Protein AF-A0A961B393-F1 (afdb_monomer_lite)

Radius of gyration: 37.58 Å; chains: 1; bounding box: 74×45×101 Å

Foldseek 3Di:
DDDDPPPPDLPDDPLVVLLVQLLVVLLVVLVCLLPVLVVCLVVCCVVCVVPVLSVQLSVQQNVVSNVLSVCSNCCCPPPVVCSSVVLVVSLVSLLQSLLSQLLSVLSSDDLPDPVNLVSLLSLLSSLSRLDDLVVLLVSSVSSLCSNNVNNCVSPVVCCPPPSVVVSVVSNVVNSVVSSVNSNVVNVVSVVVSVVVSVVVVVVVVVVVVVVVVLVVLVVVDPPVVSVCVVVPDPDDDDDDPDDDDDDDDDPPVVVVVVPDDPVVNVVVVCVVVVVVVVVCVVVVHDDDDDDD

pLDDT: mean 88.12, std 9.43, range [36.41, 96.75]

Structure (mmCIF, N/CA/C/O backbone):
data_AF-A0A961B393-F1
#
_entry.id   AF-A0A961B393-F1
#
loop_
_atom_site.group_PDB
_atom_site.id
_atom_site.type_symbol
_atom_site.label_atom_id
_atom_site.label_alt_id
_atom_site.label_comp_id
_atom_site.label_asym_id
_atom_site.label_entity_id
_atom_site.label_seq_id
_atom_site.pdbx_PDB_ins_code
_atom_site.Cartn_x
_atom_site.Cartn_y
_atom_site.Cartn_z
_atom_site.occupancy
_atom_site.B_iso_or_equiv
_atom_site.auth_seq_id
_atom_site.auth_comp_id
_atom_site.auth_asym_id
_atom_site.auth_atom_id
_atom_site.pdbx_PDB_model_num
ATOM 1 N N . MET A 1 1 ? -11.007 -2.622 42.999 1.00 36.41 1 MET A N 1
ATOM 2 C CA . MET A 1 1 ? -9.818 -2.576 42.123 1.00 36.41 1 MET A CA 1
ATOM 3 C C . MET A 1 1 ? -10.309 -2.128 40.755 1.00 36.41 1 MET A C 1
ATOM 5 O O . MET A 1 1 ? -10.854 -2.932 40.017 1.00 36.41 1 MET A O 1
ATOM 9 N N . SER A 1 2 ? -10.301 -0.819 40.504 1.00 37.12 2 SER A N 1
ATOM 10 C CA . SER A 1 2 ? -10.808 -0.223 39.265 1.00 37.12 2 SER A CA 1
ATOM 11 C C . SER A 1 2 ? -9.835 -0.546 38.138 1.00 37.12 2 SER A C 1
ATOM 13 O O . SER A 1 2 ? -8.739 0.011 38.103 1.00 37.12 2 SER A O 1
ATOM 15 N N . ALA A 1 3 ? -10.210 -1.478 37.264 1.00 42.69 3 ALA A N 1
ATOM 16 C CA . ALA A 1 3 ? -9.488 -1.705 36.025 1.00 42.69 3 ALA A CA 1
ATOM 17 C C . ALA A 1 3 ? -9.569 -0.413 35.202 1.00 42.69 3 ALA A C 1
ATOM 19 O O . ALA A 1 3 ? -10.647 -0.012 34.764 1.00 42.69 3 ALA A O 1
ATOM 20 N N . GLU A 1 4 ? -8.438 0.279 35.061 1.00 39.72 4 GLU A N 1
ATOM 21 C CA . GLU A 1 4 ? -8.281 1.325 34.055 1.00 39.72 4 GLU A CA 1
ATOM 22 C C . GLU A 1 4 ? -8.727 0.745 32.707 1.00 39.72 4 GLU A C 1
ATOM 24 O O . GLU A 1 4 ? -8.254 -0.336 32.334 1.00 39.72 4 GLU A O 1
ATOM 29 N N . PRO A 1 5 ? -9.639 1.405 31.970 1.00 44.12 5 PRO A N 1
ATOM 30 C CA . PRO A 1 5 ? -10.001 0.937 30.647 1.00 44.12 5 PRO A CA 1
ATOM 31 C C . PRO A 1 5 ? -8.724 0.964 29.816 1.00 44.12 5 PRO A C 1
ATOM 33 O O . PRO A 1 5 ? -8.141 2.027 29.601 1.00 44.12 5 PRO A O 1
ATOM 36 N N . ALA A 1 6 ? -8.267 -0.218 29.398 1.00 51.12 6 ALA A N 1
ATOM 37 C CA . ALA A 1 6 ? -7.112 -0.357 28.534 1.00 51.12 6 ALA A CA 1
ATOM 38 C C . ALA A 1 6 ? -7.287 0.618 27.366 1.00 51.12 6 ALA A C 1
ATOM 40 O O . ALA A 1 6 ? -8.216 0.485 26.564 1.00 51.12 6 ALA A O 1
ATOM 41 N N . VAL A 1 7 ? -6.426 1.635 27.302 1.00 45.94 7 VAL A N 1
ATOM 42 C CA . VAL A 1 7 ? -6.368 2.569 26.181 1.00 45.94 7 VAL A CA 1
ATOM 43 C C . VAL A 1 7 ? -5.860 1.759 24.996 1.00 45.94 7 VAL A C 1
ATOM 45 O O . VAL A 1 7 ? -4.664 1.672 24.733 1.00 45.94 7 VAL A O 1
ATOM 48 N N . VAL A 1 8 ? -6.778 1.066 24.322 1.00 54.09 8 VAL A N 1
ATOM 49 C CA . VAL A 1 8 ? -6.480 0.323 23.103 1.00 54.09 8 VAL A CA 1
ATOM 50 C C . VAL A 1 8 ? -6.215 1.368 22.033 1.00 54.09 8 VAL A C 1
ATOM 52 O O . VAL A 1 8 ? -7.151 1.974 21.492 1.00 54.09 8 VAL A O 1
ATOM 55 N N . ASP A 1 9 ? -4.922 1.579 21.795 1.00 57.28 9 ASP A N 1
ATOM 56 C CA . ASP A 1 9 ? -4.344 2.552 20.879 1.00 57.28 9 ASP A CA 1
ATOM 57 C C . ASP A 1 9 ? -5.187 2.646 19.602 1.00 57.28 9 ASP A C 1
ATOM 59 O O . ASP A 1 9 ? -5.496 1.642 18.942 1.00 57.28 9 ASP A O 1
ATOM 63 N N . ALA A 1 10 ? -5.668 3.852 19.301 1.00 62.12 10 ALA A N 1
ATOM 64 C CA . ALA A 1 10 ? -6.332 4.099 18.036 1.00 62.12 10 ALA A CA 1
ATOM 65 C C . ALA A 1 10 ? -5.255 3.875 16.976 1.00 62.12 10 ALA A C 1
ATOM 67 O O . ALA A 1 10 ? -4.331 4.674 16.876 1.00 62.12 10 ALA A O 1
ATOM 68 N N . GLY A 1 11 ? -5.337 2.745 16.264 1.00 68.69 11 GLY A N 1
ATOM 69 C CA . GLY A 1 11 ? -4.304 2.319 15.322 1.00 68.69 11 GLY A CA 1
ATOM 70 C C . GLY A 1 11 ? -3.829 3.449 14.398 1.00 68.69 11 GLY A C 1
ATOM 71 O O . GLY A 1 11 ? -4.536 4.444 14.214 1.00 68.69 11 GLY A O 1
ATOM 72 N N . PRO A 1 12 ? -2.643 3.300 13.784 1.00 82.25 12 PRO A N 1
ATOM 73 C CA . PRO A 1 12 ? -1.921 4.399 13.151 1.00 82.25 12 PRO A CA 1
ATOM 74 C C . PRO A 1 12 ? -2.802 5.190 12.184 1.00 82.25 12 PRO A C 1
ATOM 76 O O . PRO A 1 12 ? -3.633 4.616 11.475 1.00 82.25 12 PRO A O 1
ATOM 79 N N . SER A 1 13 ? -2.589 6.508 12.125 1.00 90.38 13 SER A N 1
ATOM 80 C CA . SER A 1 13 ? -3.288 7.371 11.171 1.00 90.38 13 SER A CA 1
ATOM 81 C C . SER A 1 13 ? -3.139 6.838 9.744 1.00 90.38 13 SER A C 1
ATOM 83 O O . SER A 1 13 ? -2.139 6.202 9.402 1.00 90.38 13 SER A O 1
ATOM 85 N N . PHE A 1 14 ? -4.114 7.121 8.878 1.00 91.50 14 PHE A N 1
ATOM 86 C CA . PHE A 1 14 ? -4.077 6.636 7.496 1.00 91.50 14 PHE A CA 1
ATOM 87 C C . PHE A 1 14 ? -2.781 7.030 6.763 1.00 91.50 14 PHE A C 1
ATOM 89 O O . PHE A 1 14 ? -2.227 6.225 6.022 1.00 91.50 14 PHE A O 1
ATOM 96 N N . ALA A 1 15 ? -2.259 8.236 7.018 1.00 90.25 15 ALA A N 1
ATOM 97 C CA . ALA A 1 15 ? -0.984 8.684 6.461 1.00 90.25 15 ALA A CA 1
ATOM 98 C C . ALA A 1 15 ? 0.188 7.803 6.933 1.00 90.25 15 ALA A C 1
ATOM 100 O O . ALA A 1 15 ? 0.902 7.249 6.102 1.00 90.25 15 ALA A O 1
ATOM 101 N N . ALA A 1 16 ? 0.315 7.575 8.246 1.00 90.69 16 ALA A N 1
ATOM 102 C CA . ALA A 1 16 ? 1.359 6.715 8.806 1.00 90.69 16 ALA A CA 1
ATOM 103 C C . ALA A 1 16 ? 1.237 5.256 8.326 1.00 90.69 16 ALA A C 1
ATOM 105 O O . ALA A 1 16 ? 2.240 4.574 8.098 1.00 90.69 16 ALA A O 1
ATOM 106 N N . TYR A 1 17 ? 0.006 4.775 8.129 1.00 91.88 17 TYR A N 1
ATOM 107 C CA . TYR A 1 17 ? -0.264 3.461 7.553 1.00 91.88 17 TYR A CA 1
ATOM 108 C C . TYR A 1 17 ? 0.226 3.359 6.097 1.00 91.88 17 TYR A C 1
ATOM 110 O O . TYR A 1 17 ? 0.925 2.401 5.753 1.00 91.88 17 TYR A O 1
ATOM 118 N N . CYS A 1 18 ? -0.069 4.361 5.263 1.00 92.88 18 CYS A N 1
ATOM 119 C CA . CYS A 1 18 ? 0.421 4.445 3.883 1.00 92.88 18 CYS A CA 1
ATOM 120 C C . CYS A 1 18 ? 1.949 4.542 3.807 1.00 92.88 18 CYS A C 1
ATOM 122 O O . CYS A 1 18 ? 2.552 3.860 2.975 1.00 92.88 18 CYS A O 1
ATOM 124 N N . ASP A 1 19 ? 2.578 5.332 4.679 1.00 92.19 19 ASP A N 1
ATOM 125 C CA . ASP A 1 19 ? 4.038 5.467 4.735 1.00 92.19 19 ASP A CA 1
ATOM 126 C C . ASP A 1 19 ? 4.703 4.137 5.109 1.00 92.19 19 ASP A C 1
ATOM 128 O O . ASP A 1 19 ? 5.629 3.678 4.433 1.00 92.19 19 ASP A O 1
ATOM 132 N N . SER A 1 20 ? 4.174 3.454 6.128 1.00 92.12 20 SER A N 1
ATOM 133 C CA . SER A 1 20 ? 4.652 2.134 6.552 1.00 92.12 20 SER A CA 1
ATOM 134 C C . SER A 1 20 ? 4.533 1.080 5.447 1.00 92.12 20 SER A C 1
ATOM 136 O O . SER A 1 20 ? 5.447 0.271 5.257 1.00 92.12 20 SER A O 1
ATOM 138 N N . LEU A 1 21 ? 3.413 1.055 4.720 1.00 92.69 21 LEU A N 1
ATOM 139 C CA . LEU A 1 21 ? 3.220 0.130 3.602 1.00 92.69 21 LEU A CA 1
ATOM 140 C C . LEU A 1 21 ? 4.142 0.462 2.428 1.00 92.69 21 LEU A C 1
ATOM 142 O O . LEU A 1 21 ? 4.807 -0.433 1.913 1.00 92.69 21 LEU A O 1
ATOM 146 N N . THR A 1 22 ? 4.236 1.737 2.048 1.00 93.69 22 THR A N 1
ATOM 147 C CA . THR A 1 22 ? 5.097 2.184 0.943 1.00 93.69 22 THR A CA 1
ATOM 148 C C . THR A 1 22 ? 6.563 1.854 1.225 1.00 93.69 22 THR A C 1
ATOM 150 O O . THR A 1 22 ? 7.241 1.304 0.361 1.00 93.69 22 THR A O 1
ATOM 153 N N . SER A 1 23 ? 7.039 2.103 2.451 1.00 93.81 23 SER A N 1
ATOM 154 C CA . SER A 1 23 ? 8.403 1.750 2.870 1.00 93.81 23 SER A CA 1
ATOM 155 C C . SER A 1 23 ? 8.662 0.241 2.783 1.00 93.81 23 SER A C 1
ATOM 157 O O . SER A 1 23 ? 9.693 -0.182 2.258 1.00 93.81 23 SER A O 1
ATOM 159 N N . ARG A 1 24 ? 7.707 -0.589 3.227 1.00 93.56 24 ARG A N 1
ATOM 160 C CA . ARG A 1 24 ? 7.814 -2.053 3.125 1.00 93.56 24 ARG A CA 1
ATOM 161 C C . ARG A 1 24 ? 7.853 -2.530 1.676 1.00 93.56 24 ARG A C 1
ATOM 163 O O . ARG A 1 24 ? 8.729 -3.319 1.339 1.00 93.56 24 ARG A O 1
ATOM 170 N N . PHE A 1 25 ? 6.960 -2.038 0.817 1.00 93.19 25 PHE A N 1
ATOM 171 C CA . PHE A 1 25 ? 6.968 -2.397 -0.604 1.00 93.19 25 PHE A CA 1
ATOM 172 C C . PHE A 1 25 ? 8.274 -1.995 -1.290 1.00 93.19 25 PHE A C 1
ATOM 174 O O . PHE A 1 25 ? 8.850 -2.804 -2.015 1.00 93.19 25 PHE A O 1
ATOM 181 N N . ALA A 1 26 ? 8.776 -0.788 -1.016 1.00 93.75 26 ALA A N 1
ATOM 182 C CA . ALA A 1 26 ? 10.044 -0.315 -1.558 1.00 93.75 26 ALA A CA 1
ATOM 183 C C . ALA A 1 26 ? 11.223 -1.204 -1.130 1.00 93.75 26 ALA A C 1
ATOM 185 O O . ALA A 1 26 ? 12.039 -1.578 -1.967 1.00 93.75 26 ALA A O 1
ATOM 186 N N . GLN A 1 27 ? 11.288 -1.605 0.145 1.00 93.62 27 GLN A N 1
ATOM 187 C CA . GLN A 1 27 ? 12.330 -2.513 0.637 1.00 93.62 27 GLN A CA 1
ATOM 188 C C . GLN A 1 27 ? 12.226 -3.913 0.024 1.00 93.62 27 GLN A C 1
ATOM 190 O O . GLN A 1 27 ? 13.247 -4.478 -0.352 1.00 93.62 27 GLN A O 1
ATOM 195 N N . VAL A 1 28 ? 11.017 -4.470 -0.106 1.00 94.25 28 VAL A N 1
ATOM 196 C CA . VAL A 1 28 ? 10.809 -5.791 -0.727 1.00 94.25 28 VAL A CA 1
ATOM 197 C C . VAL A 1 28 ? 11.243 -5.777 -2.192 1.00 94.25 28 VAL A C 1
ATOM 199 O O . VAL A 1 28 ? 11.983 -6.662 -2.615 1.00 94.25 28 VAL A O 1
ATOM 202 N N . LEU A 1 29 ? 10.841 -4.756 -2.954 1.00 92.00 29 LEU A N 1
ATOM 203 C CA . LEU A 1 29 ? 11.266 -4.599 -4.346 1.00 92.00 29 LEU A CA 1
ATOM 204 C C . LEU A 1 29 ? 12.779 -4.404 -4.455 1.00 92.00 29 LEU A C 1
ATOM 206 O O . LEU A 1 29 ? 13.416 -5.033 -5.296 1.00 92.00 29 LEU A O 1
ATOM 210 N N . ALA A 1 30 ? 13.368 -3.583 -3.586 1.00 94.44 30 ALA A N 1
ATOM 211 C CA . ALA A 1 30 ? 14.809 -3.376 -3.562 1.00 94.44 30 ALA A CA 1
ATOM 212 C C . ALA A 1 30 ? 15.571 -4.677 -3.267 1.00 94.44 30 ALA A C 1
ATOM 214 O O . ALA A 1 30 ? 16.525 -4.987 -3.975 1.00 94.44 30 ALA A O 1
ATOM 215 N N . TRP A 1 31 ? 15.124 -5.476 -2.292 1.00 95.44 31 TRP A N 1
ATOM 216 C CA . TRP A 1 31 ? 15.697 -6.799 -2.022 1.00 95.44 31 TRP A CA 1
ATOM 217 C C . TRP A 1 31 ? 15.563 -7.740 -3.216 1.00 95.44 31 TRP A C 1
ATOM 219 O O . TRP A 1 31 ? 16.527 -8.423 -3.555 1.00 95.44 31 TRP A O 1
ATOM 229 N N . LEU A 1 32 ? 14.406 -7.741 -3.883 1.00 93.12 32 LEU A N 1
ATOM 230 C CA . LEU A 1 32 ? 14.193 -8.539 -5.086 1.00 93.12 32 LEU A CA 1
ATOM 231 C C . LEU A 1 32 ? 15.213 -8.177 -6.170 1.00 93.12 32 LEU A C 1
ATOM 233 O O . LEU A 1 32 ? 15.866 -9.074 -6.691 1.00 93.12 32 LEU A O 1
ATOM 237 N N . PHE A 1 33 ? 15.434 -6.890 -6.454 1.00 91.62 33 PHE A N 1
ATOM 238 C CA . PHE A 1 33 ? 16.460 -6.472 -7.415 1.00 91.62 33 PHE A CA 1
ATOM 239 C C . PHE A 1 33 ? 17.882 -6.810 -6.952 1.00 91.62 33 PHE A C 1
ATOM 241 O O . PHE A 1 33 ? 18.664 -7.329 -7.746 1.00 91.62 33 PHE A O 1
ATOM 248 N N . VAL A 1 34 ? 18.227 -6.565 -5.686 1.00 96.06 34 VAL A N 1
ATOM 249 C CA . VAL A 1 34 ? 19.579 -6.817 -5.151 1.00 96.06 34 VAL A CA 1
ATOM 250 C C . VAL A 1 34 ? 19.938 -8.304 -5.160 1.00 96.06 34 VAL A C 1
ATOM 252 O O . VAL A 1 34 ? 21.099 -8.633 -5.374 1.00 96.06 34 VAL A O 1
ATOM 255 N N . VAL A 1 35 ? 18.969 -9.201 -4.962 1.00 95.81 35 VAL A N 1
ATOM 256 C CA . VAL A 1 35 ? 19.205 -10.656 -4.925 1.00 95.81 35 VAL A CA 1
ATOM 257 C C . VAL A 1 35 ? 19.063 -11.296 -6.304 1.00 95.81 35 VAL A C 1
ATOM 259 O O . VAL A 1 35 ? 19.912 -12.090 -6.706 1.00 95.81 35 VAL A O 1
ATOM 262 N N . LEU A 1 36 ? 18.007 -10.956 -7.046 1.00 93.69 36 LEU A N 1
ATOM 263 C CA . LEU A 1 36 ? 17.716 -11.588 -8.334 1.00 93.69 36 LEU A CA 1
ATOM 264 C C . LEU A 1 36 ? 18.716 -11.160 -9.414 1.00 93.69 36 LEU A C 1
ATOM 266 O O . LEU A 1 36 ? 19.105 -11.974 -10.248 1.00 93.69 36 LEU A O 1
ATOM 270 N N . THR A 1 37 ? 19.160 -9.899 -9.398 1.00 92.25 37 THR A N 1
ATOM 271 C CA . THR A 1 37 ? 20.033 -9.366 -10.456 1.00 92.25 37 THR A CA 1
ATOM 272 C C . THR A 1 37 ? 21.399 -10.065 -10.503 1.00 92.25 37 THR A C 1
ATOM 274 O O . THR A 1 37 ? 21.784 -10.456 -11.606 1.00 92.25 37 THR A O 1
ATOM 277 N N . PRO A 1 38 ? 22.115 -10.288 -9.378 1.00 93.94 38 PRO A N 1
ATOM 278 C CA . PRO A 1 38 ? 23.346 -11.083 -9.368 1.00 93.94 38 PRO A CA 1
ATOM 279 C C . PRO A 1 38 ? 23.122 -12.562 -9.680 1.00 93.94 38 PRO A C 1
ATOM 281 O O . PRO A 1 38 ? 23.939 -13.163 -10.369 1.00 93.94 38 PRO A O 1
ATOM 284 N N . LEU A 1 39 ? 22.014 -13.144 -9.206 1.00 93.75 39 LEU A N 1
ATOM 285 C CA . LEU A 1 39 ? 21.696 -14.554 -9.444 1.00 93.75 39 LEU A CA 1
ATOM 286 C C . LEU A 1 39 ? 21.535 -14.857 -10.940 1.00 93.75 39 LEU A C 1
ATOM 288 O O . LEU A 1 39 ? 21.964 -15.907 -11.410 1.00 93.75 39 LEU A O 1
ATOM 292 N N . LEU A 1 40 ? 20.934 -13.925 -11.681 1.00 90.81 40 LEU A N 1
ATOM 293 C CA . LEU A 1 40 ? 20.733 -14.039 -13.124 1.00 90.81 40 LEU A CA 1
ATOM 294 C C . LEU A 1 40 ? 21.956 -13.620 -13.951 1.00 90.81 40 LEU A C 1
ATOM 296 O O . LEU A 1 40 ? 21.996 -13.904 -15.141 1.00 90.81 40 LEU A O 1
ATOM 300 N N . TRP A 1 41 ? 22.959 -12.971 -13.362 1.00 93.25 41 TRP A N 1
ATOM 301 C CA . TRP A 1 41 ? 24.094 -12.417 -14.111 1.00 93.25 41 TRP A CA 1
ATOM 302 C C . TRP A 1 41 ? 24.883 -13.466 -14.921 1.00 93.25 41 TRP A C 1
ATOM 304 O O . TRP A 1 41 ? 25.165 -13.215 -16.091 1.00 93.25 41 TRP A O 1
ATOM 314 N N . PRO A 1 42 ? 25.168 -14.682 -14.406 1.00 92.12 42 PRO A N 1
ATOM 315 C CA . PRO A 1 42 ? 25.865 -15.702 -15.195 1.00 92.12 42 PRO A CA 1
ATOM 316 C C . PRO A 1 42 ? 25.095 -16.148 -16.444 1.00 92.12 42 PRO A C 1
ATOM 318 O O . PRO A 1 42 ? 25.697 -16.653 -17.390 1.00 92.12 42 PRO A O 1
ATOM 321 N N . THR A 1 43 ? 23.767 -15.970 -16.460 1.00 92.12 43 THR A N 1
ATOM 322 C CA . THR A 1 43 ? 22.940 -16.353 -17.611 1.00 92.12 43 THR A CA 1
ATOM 323 C C . THR A 1 43 ? 23.146 -15.431 -18.808 1.00 92.12 43 THR A C 1
ATOM 325 O O . THR A 1 43 ? 22.936 -15.877 -19.931 1.00 92.12 43 THR A O 1
ATOM 328 N N . ASP A 1 44 ? 23.635 -14.203 -18.605 1.00 89.62 44 ASP A N 1
ATOM 329 C CA . ASP A 1 44 ? 23.828 -13.236 -19.690 1.00 89.62 44 ASP A CA 1
ATOM 330 C C . ASP A 1 44 ? 24.879 -13.722 -20.689 1.00 89.62 44 ASP A C 1
ATOM 332 O O . ASP A 1 44 ? 24.638 -13.759 -21.893 1.00 89.62 44 ASP A O 1
ATOM 336 N N . ALA A 1 45 ? 26.025 -14.178 -20.175 1.00 87.44 45 ALA A N 1
ATOM 337 C CA . ALA A 1 45 ? 27.105 -14.715 -20.994 1.00 87.44 45 ALA A CA 1
ATOM 338 C C . ALA A 1 45 ? 26.713 -16.025 -21.697 1.00 87.44 45 ALA A C 1
ATOM 340 O O . ALA A 1 45 ? 27.281 -16.351 -22.733 1.00 87.44 45 ALA A O 1
ATOM 341 N N . LEU A 1 46 ? 25.749 -16.774 -21.150 1.00 91.88 46 LEU A N 1
ATOM 342 C CA . LEU A 1 46 ? 25.277 -18.033 -21.728 1.00 91.88 46 LEU A CA 1
ATOM 343 C C . LEU A 1 46 ? 24.212 -17.811 -22.810 1.00 91.88 46 LEU A C 1
ATOM 345 O O . LEU A 1 46 ? 24.237 -18.485 -23.837 1.00 91.88 46 LEU A O 1
ATOM 349 N N . LEU A 1 47 ? 23.286 -16.876 -22.589 1.00 91.06 47 LEU A N 1
ATOM 350 C CA . LEU A 1 47 ? 22.159 -16.607 -23.488 1.00 91.06 47 LEU A CA 1
ATOM 351 C C . LEU A 1 47 ? 22.510 -15.619 -24.606 1.00 91.06 47 LEU A C 1
ATOM 353 O O . LEU A 1 47 ? 21.964 -15.729 -25.701 1.00 91.06 47 LEU A O 1
ATOM 357 N N . PHE A 1 48 ? 23.419 -14.676 -24.347 1.00 89.12 48 PHE A N 1
ATOM 358 C CA . PHE A 1 48 ? 23.728 -13.563 -25.250 1.00 89.12 48 PHE A CA 1
ATOM 359 C C . PHE A 1 48 ? 25.189 -13.548 -25.712 1.00 89.12 48 PHE A C 1
ATOM 361 O O . PHE A 1 48 ? 25.685 -12.513 -26.144 1.00 89.12 48 PHE A O 1
ATOM 368 N N . ALA A 1 49 ? 25.879 -14.695 -25.679 1.00 86.19 49 ALA A N 1
ATOM 369 C CA . ALA A 1 49 ? 27.281 -14.825 -26.100 1.00 86.19 49 ALA A CA 1
ATOM 370 C C . ALA A 1 49 ? 27.573 -14.256 -27.506 1.00 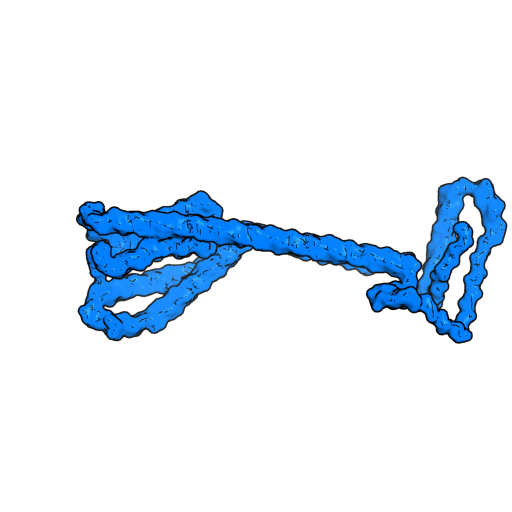86.19 49 ALA A C 1
ATOM 372 O O . ALA A 1 49 ? 28.678 -13.788 -27.764 1.00 86.19 49 ALA A O 1
ATOM 373 N N . GLY A 1 50 ? 26.591 -14.313 -28.415 1.00 88.81 50 GLY A N 1
ATOM 374 C CA . GLY A 1 50 ? 26.696 -13.789 -29.781 1.00 88.81 50 GLY A CA 1
ATOM 375 C C . GLY A 1 50 ? 26.296 -12.319 -29.948 1.00 88.81 50 GLY A C 1
ATOM 376 O O . GLY A 1 50 ? 26.456 -11.786 -31.039 1.00 88.81 50 GLY A O 1
ATOM 377 N N . GLU A 1 51 ? 25.796 -11.666 -28.897 1.00 89.06 51 GLU A N 1
ATOM 378 C CA . GLU A 1 51 ? 25.194 -10.328 -28.949 1.00 89.06 51 GLU A CA 1
ATOM 379 C C . GLU A 1 51 ? 25.917 -9.364 -27.987 1.00 89.06 51 GLU A C 1
ATOM 381 O O . GLU A 1 51 ? 25.429 -9.074 -26.888 1.00 89.06 51 GLU A O 1
ATOM 386 N N . PRO A 1 52 ? 27.096 -8.832 -28.366 1.00 87.75 52 PRO A N 1
ATOM 387 C CA . PRO A 1 52 ? 27.925 -8.020 -27.471 1.00 87.75 52 PRO A CA 1
ATOM 388 C C . PRO A 1 52 ? 27.240 -6.726 -27.001 1.00 87.75 52 PRO A C 1
ATOM 390 O O . PRO A 1 52 ? 27.511 -6.262 -25.896 1.00 87.75 52 PRO A O 1
ATOM 393 N N . ALA A 1 53 ? 26.317 -6.164 -27.790 1.00 86.56 53 ALA A N 1
ATOM 394 C CA . ALA A 1 53 ? 25.534 -4.988 -27.397 1.00 86.56 53 ALA A CA 1
ATOM 395 C C . ALA A 1 53 ? 24.579 -5.279 -26.223 1.00 86.56 53 ALA A C 1
ATOM 397 O O . ALA A 1 53 ? 24.377 -4.433 -25.351 1.00 86.56 53 ALA A O 1
ATOM 398 N N . VAL A 1 54 ? 24.021 -6.494 -26.170 1.00 87.69 54 VAL A N 1
ATOM 399 C CA . VAL A 1 54 ? 23.152 -6.938 -25.070 1.00 87.69 54 VAL A CA 1
ATOM 400 C C . VAL A 1 54 ? 23.970 -7.153 -23.796 1.00 87.69 54 VAL A C 1
ATOM 402 O O . VAL A 1 54 ? 23.522 -6.794 -22.706 1.00 87.69 54 VAL A O 1
ATOM 405 N N . ILE A 1 55 ? 25.190 -7.678 -23.925 1.00 89.31 55 ILE A N 1
ATOM 406 C CA . ILE A 1 55 ? 26.110 -7.831 -22.792 1.00 89.31 55 ILE A CA 1
ATOM 407 C C . ILE A 1 55 ? 26.521 -6.455 -22.236 1.00 89.31 55 ILE A C 1
ATOM 409 O O . ILE A 1 55 ? 26.384 -6.243 -21.031 1.00 89.31 55 ILE A O 1
ATOM 413 N N . ASP A 1 56 ? 26.909 -5.487 -23.082 1.00 89.50 56 ASP A N 1
ATOM 414 C CA . ASP A 1 56 ? 27.253 -4.123 -22.622 1.00 89.50 56 ASP A CA 1
ATOM 415 C C . ASP A 1 56 ? 26.071 -3.430 -21.919 1.00 89.50 56 ASP A C 1
ATOM 417 O O . ASP A 1 56 ? 26.248 -2.720 -20.922 1.00 89.50 56 ASP A O 1
ATOM 421 N N . PHE A 1 57 ? 24.839 -3.683 -22.376 1.00 90.06 57 PHE A N 1
ATOM 422 C CA . PHE A 1 57 ? 23.641 -3.230 -21.673 1.00 90.06 57 PHE A CA 1
ATOM 423 C C . PHE A 1 57 ? 23.561 -3.779 -20.250 1.00 90.06 57 PHE A C 1
ATOM 425 O O . PHE A 1 57 ? 23.355 -3.000 -19.314 1.00 90.06 57 PHE A O 1
ATOM 432 N N . PHE A 1 58 ? 23.714 -5.093 -20.065 1.00 90.94 58 PHE A N 1
ATOM 433 C CA . PHE A 1 58 ? 23.618 -5.706 -18.741 1.00 90.94 58 PHE A CA 1
ATOM 434 C C . PHE A 1 58 ? 24.769 -5.277 -17.829 1.00 90.94 58 PHE A C 1
ATOM 436 O O . PHE A 1 58 ? 24.519 -4.931 -16.670 1.00 90.94 58 PHE A O 1
ATOM 443 N N . ASP A 1 59 ? 25.990 -5.189 -18.354 1.00 90.94 59 ASP A N 1
ATOM 444 C CA . ASP A 1 59 ? 27.161 -4.717 -17.610 1.00 90.94 59 ASP A CA 1
ATOM 445 C C . ASP A 1 59 ? 27.016 -3.252 -17.174 1.00 90.94 59 ASP A C 1
ATOM 447 O O . ASP A 1 59 ? 27.447 -2.864 -16.082 1.00 90.94 59 ASP A O 1
ATOM 451 N N . TYR A 1 60 ? 26.333 -2.424 -17.969 1.00 92.31 60 TYR A N 1
ATOM 452 C CA . TYR A 1 60 ? 25.968 -1.074 -17.557 1.00 92.31 60 TYR A CA 1
ATOM 453 C C . TYR A 1 60 ? 24.817 -1.066 -16.534 1.00 92.31 60 TYR A C 1
ATOM 455 O O . TYR A 1 60 ? 24.875 -0.371 -15.511 1.00 92.31 60 TYR A O 1
ATOM 463 N N . TRP A 1 61 ? 23.745 -1.802 -16.792 1.00 93.31 61 TRP A N 1
ATOM 464 C CA . TRP A 1 61 ? 22.492 -1.689 -16.050 1.00 93.31 61 TRP A CA 1
ATOM 465 C C . TRP A 1 61 ? 22.545 -2.349 -14.664 1.00 93.31 61 TRP A C 1
ATOM 467 O O . TRP A 1 61 ? 22.193 -1.715 -13.661 1.00 93.31 61 TRP A O 1
ATOM 477 N N . ARG A 1 62 ? 23.036 -3.592 -14.574 1.00 93.44 62 ARG A N 1
ATOM 478 C CA . ARG A 1 62 ? 23.002 -4.414 -13.350 1.00 93.44 62 ARG A CA 1
ATOM 479 C C . ARG A 1 62 ? 23.687 -3.773 -12.139 1.00 93.44 62 ARG A C 1
ATOM 481 O O . ARG A 1 62 ? 23.008 -3.617 -11.120 1.00 93.44 62 ARG A O 1
ATOM 488 N N . PRO A 1 63 ? 24.970 -3.354 -12.191 1.00 95.62 63 PRO A N 1
ATOM 489 C CA . PRO A 1 63 ? 25.637 -2.804 -11.009 1.00 95.62 63 PRO A CA 1
ATOM 490 C C . PRO A 1 63 ? 24.955 -1.528 -10.500 1.00 95.62 63 PRO A C 1
ATOM 492 O O . PRO A 1 63 ? 24.889 -1.300 -9.292 1.00 95.62 63 PRO A O 1
ATOM 495 N N . ARG A 1 64 ? 24.389 -0.716 -11.403 1.00 96.00 64 ARG A N 1
ATOM 496 C CA . ARG A 1 64 ? 23.690 0.529 -11.054 1.00 96.00 64 ARG A CA 1
ATOM 497 C C . ARG A 1 64 ? 22.347 0.260 -10.376 1.00 96.00 64 ARG A C 1
ATOM 499 O O . ARG A 1 64 ? 22.050 0.899 -9.368 1.00 96.00 64 ARG A O 1
ATOM 506 N N . ILE A 1 65 ? 21.561 -0.696 -10.875 1.00 94.56 65 ILE A N 1
ATOM 507 C CA . ILE A 1 65 ? 20.292 -1.089 -10.241 1.00 94.56 65 ILE A CA 1
ATOM 508 C C . ILE A 1 65 ? 20.523 -1.781 -8.895 1.00 94.56 65 ILE A C 1
ATOM 510 O O . ILE A 1 65 ? 19.799 -1.496 -7.941 1.00 94.56 65 ILE A O 1
ATOM 514 N N . ILE A 1 66 ? 21.562 -2.613 -8.770 1.00 96.06 66 ILE A N 1
ATOM 515 C CA . ILE A 1 66 ? 21.949 -3.205 -7.480 1.00 96.06 66 ILE A CA 1
ATOM 516 C C . ILE A 1 66 ? 22.329 -2.101 -6.486 1.00 96.06 66 ILE A C 1
ATOM 518 O O . ILE A 1 66 ? 21.804 -2.083 -5.373 1.00 96.06 66 ILE A O 1
ATOM 522 N N . ALA A 1 67 ? 23.178 -1.147 -6.883 1.00 96.75 67 ALA A N 1
ATOM 523 C CA . ALA A 1 67 ? 23.570 -0.030 -6.022 1.00 96.75 67 ALA A CA 1
ATOM 524 C C . ALA A 1 67 ? 22.361 0.808 -5.574 1.00 96.75 67 ALA A C 1
ATOM 526 O O . ALA A 1 67 ? 22.249 1.162 -4.400 1.00 96.75 67 ALA A O 1
ATOM 527 N N . LEU A 1 68 ? 21.422 1.070 -6.486 1.00 96.25 68 LEU A N 1
ATOM 528 C CA . LEU A 1 68 ? 20.180 1.780 -6.194 1.00 96.25 68 LEU A CA 1
ATOM 529 C C . LEU A 1 68 ? 19.278 0.997 -5.219 1.00 96.25 68 LEU A C 1
ATOM 531 O O . LEU A 1 68 ? 18.689 1.583 -4.306 1.00 96.25 68 LEU A O 1
ATOM 535 N N . GLY A 1 69 ? 19.201 -0.328 -5.365 1.00 95.50 69 GLY A N 1
ATOM 536 C CA . GLY A 1 69 ? 18.486 -1.208 -4.441 1.00 95.50 69 GLY A CA 1
ATOM 537 C C . GLY A 1 69 ? 19.110 -1.218 -3.041 1.00 95.50 69 GLY A C 1
ATOM 538 O O . GLY A 1 69 ? 18.404 -1.016 -2.052 1.00 95.50 69 GLY A O 1
ATOM 539 N N . VAL A 1 70 ? 20.436 -1.349 -2.943 1.00 96.62 70 VAL A N 1
ATOM 540 C CA . VAL A 1 70 ? 21.164 -1.270 -1.663 1.00 96.62 70 VAL A CA 1
ATOM 541 C C . VAL A 1 70 ? 20.954 0.093 -1.001 1.00 96.62 70 VAL A C 1
ATOM 543 O O . VAL A 1 70 ? 20.619 0.147 0.184 1.00 96.62 70 VAL A O 1
ATOM 546 N N . LEU A 1 71 ? 21.066 1.186 -1.766 1.00 95.69 71 LEU A N 1
ATOM 547 C CA . LEU A 1 71 ? 20.786 2.539 -1.283 1.00 95.69 71 LEU A CA 1
ATOM 548 C C . LEU A 1 71 ? 19.368 2.631 -0.712 1.00 95.69 71 LEU A C 1
ATOM 550 O O . LEU A 1 71 ? 19.184 3.129 0.393 1.00 95.69 71 LEU A O 1
ATOM 554 N N . THR A 1 72 ? 18.376 2.092 -1.421 1.00 95.31 72 THR A N 1
ATOM 555 C CA . THR A 1 72 ? 16.974 2.108 -0.983 1.00 95.31 72 THR A CA 1
ATOM 556 C C . THR A 1 72 ? 16.783 1.386 0.349 1.00 95.31 72 THR A C 1
ATOM 558 O O . THR A 1 72 ? 16.128 1.920 1.247 1.00 95.31 72 THR A O 1
ATOM 561 N N . ILE A 1 73 ? 17.383 0.201 0.503 1.00 95.69 73 ILE A N 1
ATOM 562 C CA . ILE A 1 73 ? 17.308 -0.596 1.735 1.00 95.69 73 ILE A CA 1
ATOM 563 C C . ILE A 1 73 ? 17.947 0.167 2.898 1.00 95.69 73 ILE A C 1
ATOM 565 O O . ILE A 1 73 ? 17.308 0.349 3.935 1.00 95.69 73 ILE A O 1
ATOM 569 N N . VAL A 1 74 ? 19.181 0.649 2.726 1.00 95.12 74 VAL A N 1
ATOM 570 C CA . VAL A 1 74 ? 19.918 1.363 3.780 1.00 95.12 74 VAL A CA 1
ATOM 571 C C . VAL A 1 74 ? 19.201 2.657 4.163 1.00 95.12 74 VAL A C 1
ATOM 573 O O . VAL A 1 74 ? 18.989 2.920 5.349 1.00 95.12 74 VAL A O 1
ATOM 576 N N . SER A 1 75 ? 18.762 3.444 3.179 1.00 93.62 75 SER A N 1
ATOM 577 C CA . SER A 1 75 ? 18.073 4.711 3.414 1.00 93.62 75 SER A CA 1
ATOM 578 C C . SER A 1 75 ? 16.754 4.532 4.157 1.00 93.62 75 SER A C 1
ATOM 580 O O . SER A 1 75 ? 16.524 5.214 5.154 1.00 93.62 75 SER A O 1
ATOM 582 N N . LEU A 1 76 ? 15.899 3.599 3.731 1.00 92.88 76 LEU A N 1
ATOM 583 C CA . LEU A 1 76 ? 14.602 3.391 4.383 1.00 92.88 76 LEU A CA 1
ATOM 584 C C . LEU A 1 76 ? 14.712 2.693 5.742 1.00 92.88 76 LEU A C 1
ATOM 586 O O . LEU A 1 76 ? 13.809 2.834 6.567 1.00 92.88 76 LEU A O 1
ATOM 590 N N . ARG A 1 77 ? 15.799 1.952 5.992 1.00 93.12 77 ARG A N 1
ATOM 591 C CA . ARG A 1 77 ? 16.021 1.261 7.266 1.00 93.12 77 ARG A CA 1
ATOM 592 C C . ARG A 1 77 ? 16.672 2.162 8.313 1.00 93.12 77 ARG A C 1
ATOM 594 O O . ARG A 1 77 ? 16.263 2.092 9.470 1.00 93.12 77 ARG A O 1
ATOM 601 N N . TRP A 1 78 ? 17.683 2.952 7.939 1.00 92.19 78 TRP A N 1
ATOM 602 C CA . TRP A 1 78 ? 18.575 3.634 8.894 1.00 92.19 78 TRP A CA 1
ATOM 603 C C . TRP A 1 78 ? 18.582 5.165 8.788 1.00 92.19 78 TRP A C 1
ATOM 605 O O . TRP A 1 78 ? 19.048 5.825 9.715 1.00 92.19 78 TRP A O 1
ATOM 615 N N . ILE A 1 79 ? 18.040 5.765 7.722 1.00 92.56 79 ILE A N 1
ATOM 616 C CA . ILE A 1 79 ? 18.027 7.228 7.554 1.00 92.56 79 ILE A CA 1
ATOM 617 C C . ILE A 1 79 ? 16.645 7.778 7.923 1.00 92.56 79 ILE A C 1
ATOM 619 O O . ILE A 1 79 ? 15.729 7.844 7.101 1.00 92.56 79 ILE A O 1
ATOM 623 N N . ALA A 1 80 ? 16.502 8.213 9.179 1.00 87.56 80 ALA A N 1
ATOM 624 C CA . ALA A 1 80 ? 15.222 8.649 9.746 1.00 87.56 80 ALA A CA 1
ATOM 625 C C . ALA A 1 80 ? 14.474 9.728 8.926 1.00 87.56 80 ALA A C 1
ATOM 627 O O . ALA A 1 80 ? 13.261 9.589 8.772 1.00 87.56 80 ALA A O 1
ATOM 628 N N . PRO A 1 81 ? 15.124 10.770 8.358 1.00 90.75 81 PRO A N 1
ATOM 629 C CA . PRO A 1 81 ? 14.428 11.747 7.519 1.00 90.75 81 PRO A CA 1
ATOM 630 C C . PRO A 1 81 ? 13.764 11.122 6.288 1.00 90.75 81 PRO A C 1
ATOM 632 O O . PRO A 1 81 ? 12.622 11.448 5.982 1.00 90.75 81 PRO A O 1
ATOM 635 N N . LEU A 1 82 ? 14.446 10.192 5.615 1.00 87.62 82 LEU A N 1
ATOM 636 C CA . LEU A 1 82 ? 13.941 9.535 4.406 1.00 87.62 82 LEU A CA 1
ATOM 637 C C . LEU A 1 82 ? 12.838 8.528 4.738 1.00 87.62 82 LEU A C 1
ATOM 639 O O . LEU A 1 82 ? 11.848 8.433 4.015 1.00 87.62 82 LEU A O 1
ATOM 643 N N . ALA A 1 83 ? 12.959 7.846 5.879 1.00 86.19 83 ALA A N 1
ATOM 644 C CA . ALA A 1 83 ? 11.931 6.943 6.385 1.00 86.19 83 ALA A CA 1
ATOM 645 C C . ALA A 1 83 ? 10.617 7.658 6.769 1.00 86.19 83 ALA A C 1
ATOM 647 O O . ALA A 1 83 ? 9.573 7.009 6.803 1.00 86.19 83 ALA A O 1
ATOM 648 N N . ARG A 1 84 ? 10.640 8.978 7.026 1.00 89.00 84 ARG A N 1
ATOM 649 C CA . ARG A 1 84 ? 9.433 9.798 7.276 1.00 89.00 84 ARG A CA 1
ATOM 650 C C . ARG A 1 84 ? 8.705 10.233 6.005 1.00 89.00 84 ARG A C 1
ATOM 652 O O . ARG A 1 84 ? 7.555 10.640 6.087 1.00 89.00 84 ARG A O 1
ATOM 659 N N . VAL A 1 85 ? 9.362 10.179 4.847 1.00 91.69 85 VAL A N 1
ATOM 660 C CA . VAL A 1 85 ? 8.780 10.542 3.543 1.00 91.69 85 VAL A CA 1
ATOM 661 C C . VAL A 1 85 ? 9.044 9.449 2.497 1.00 91.69 85 VAL A C 1
ATOM 663 O O . VAL A 1 85 ? 9.555 9.730 1.406 1.00 91.69 85 VAL A O 1
ATOM 666 N N . PRO A 1 86 ? 8.689 8.183 2.793 1.00 92.56 86 PRO A N 1
ATOM 667 C CA . PRO A 1 86 ? 9.113 7.036 1.994 1.00 92.56 86 PRO A CA 1
ATOM 668 C C . PRO A 1 86 ? 8.585 7.102 0.561 1.00 92.56 86 PRO A C 1
ATOM 670 O O . PRO A 1 86 ? 9.255 6.637 -0.357 1.00 92.56 86 PRO A O 1
ATOM 673 N N . ALA A 1 87 ? 7.422 7.721 0.343 1.00 92.19 87 ALA A N 1
ATOM 674 C CA . ALA A 1 87 ? 6.854 7.872 -0.988 1.00 92.19 87 ALA A CA 1
ATOM 675 C C . ALA A 1 87 ? 7.682 8.792 -1.902 1.00 92.19 87 ALA A C 1
ATOM 677 O O . ALA A 1 87 ? 7.954 8.440 -3.047 1.00 92.19 87 ALA A O 1
ATOM 678 N N . TYR A 1 88 ? 8.126 9.949 -1.407 1.00 92.31 88 TYR A N 1
ATOM 679 C CA . TYR A 1 88 ? 8.947 10.871 -2.200 1.00 92.31 88 TYR A CA 1
ATOM 680 C C . TYR A 1 88 ? 10.324 10.277 -2.487 1.00 92.31 88 TYR A C 1
ATOM 682 O O . TYR A 1 88 ? 10.786 10.318 -3.626 1.00 92.31 88 TYR A O 1
ATOM 690 N N . PHE A 1 89 ? 10.944 9.667 -1.473 1.00 94.12 89 PHE A N 1
ATOM 691 C CA . PHE A 1 89 ? 12.230 8.995 -1.628 1.00 94.12 89 PHE A CA 1
ATOM 692 C C . PHE A 1 89 ? 12.151 7.850 -2.645 1.00 94.12 89 PHE A C 1
ATOM 694 O O . PHE A 1 89 ? 12.930 7.816 -3.594 1.00 94.12 89 PHE A O 1
ATOM 701 N N . THR A 1 90 ? 11.168 6.957 -2.504 1.00 93.56 90 THR A N 1
ATOM 702 C CA . THR A 1 90 ? 10.981 5.830 -3.433 1.00 93.56 90 THR A CA 1
ATOM 703 C C . THR A 1 90 ? 10.672 6.328 -4.844 1.00 93.56 90 THR A C 1
ATOM 705 O O . THR A 1 90 ? 11.227 5.812 -5.807 1.00 93.56 90 THR A O 1
ATOM 708 N N . GLY A 1 91 ? 9.842 7.366 -4.988 1.00 93.25 91 GLY A N 1
ATOM 709 C CA . GLY A 1 91 ? 9.569 7.986 -6.285 1.00 93.25 91 GLY A CA 1
ATOM 710 C C . GLY A 1 91 ? 10.834 8.528 -6.961 1.00 93.25 91 GLY A C 1
ATOM 711 O O . GLY A 1 91 ? 11.036 8.292 -8.151 1.00 93.25 91 GLY A O 1
ATOM 712 N N . ALA A 1 92 ? 11.714 9.191 -6.204 1.00 94.12 92 ALA A N 1
ATOM 713 C CA . ALA A 1 92 ? 12.992 9.689 -6.711 1.00 94.12 92 ALA A CA 1
ATOM 714 C C . ALA A 1 92 ? 13.941 8.549 -7.115 1.00 94.12 92 ALA A C 1
ATOM 716 O O . ALA A 1 92 ? 14.531 8.596 -8.192 1.00 94.12 92 ALA A O 1
ATOM 717 N N . VAL A 1 93 ? 14.039 7.499 -6.294 1.00 94.88 93 VAL A N 1
ATOM 718 C CA . VAL A 1 93 ? 14.802 6.281 -6.609 1.00 94.88 93 VAL A CA 1
ATOM 719 C C . VAL A 1 93 ? 14.312 5.662 -7.919 1.00 94.88 93 VAL A C 1
ATOM 721 O O . VAL A 1 93 ? 15.117 5.404 -8.808 1.00 94.88 93 VAL A O 1
ATOM 724 N N . VAL A 1 94 ? 13.000 5.472 -8.083 1.00 94.50 94 VAL A N 1
ATOM 725 C CA . VAL A 1 94 ? 12.429 4.894 -9.311 1.00 94.50 94 VAL A CA 1
ATOM 726 C C . VAL A 1 94 ? 12.696 5.789 -10.524 1.00 94.50 94 VAL A C 1
ATOM 728 O O . VAL A 1 94 ? 13.016 5.267 -11.588 1.00 94.50 94 VAL A O 1
ATOM 731 N N . ALA A 1 95 ? 12.638 7.116 -10.382 1.00 95.12 95 ALA A N 1
ATOM 732 C CA . ALA A 1 95 ? 12.993 8.040 -11.462 1.00 95.12 95 ALA A CA 1
ATOM 733 C C . ALA A 1 95 ? 14.472 7.918 -11.873 1.00 95.12 95 ALA A C 1
ATOM 735 O O . ALA A 1 95 ? 14.776 7.867 -13.063 1.00 95.12 95 ALA A O 1
ATOM 736 N N . VAL A 1 96 ? 15.391 7.798 -10.908 1.00 96.19 96 VAL A N 1
ATOM 737 C CA . VAL A 1 96 ? 16.817 7.552 -11.187 1.00 96.19 96 VAL A CA 1
ATOM 738 C C . VAL A 1 96 ? 17.015 6.196 -11.869 1.00 96.19 96 VAL A C 1
ATOM 740 O O . VAL A 1 96 ? 17.729 6.111 -12.868 1.00 96.19 96 VAL A O 1
ATOM 743 N N . GLY A 1 97 ? 16.343 5.148 -11.388 1.00 94.56 97 GLY A N 1
ATOM 744 C CA . GLY A 1 97 ? 16.343 3.829 -12.023 1.00 94.56 97 GLY A CA 1
ATOM 745 C C . GLY A 1 97 ? 15.832 3.877 -13.463 1.00 94.56 97 GLY A C 1
ATOM 746 O O . GLY A 1 97 ? 16.451 3.302 -14.353 1.00 94.56 97 GLY A O 1
ATOM 747 N N . ALA A 1 98 ? 14.762 4.631 -13.718 1.00 94.69 98 ALA A N 1
ATOM 748 C CA . ALA A 1 98 ? 14.214 4.824 -15.055 1.00 94.69 98 ALA A CA 1
ATOM 749 C C . ALA A 1 98 ? 15.201 5.533 -15.994 1.00 94.69 98 ALA A C 1
ATOM 751 O O . ALA A 1 98 ? 15.352 5.107 -17.139 1.00 94.69 98 ALA A O 1
ATOM 752 N N . ALA A 1 99 ? 15.930 6.539 -15.504 1.00 95.38 99 ALA A N 1
ATOM 753 C CA . ALA A 1 99 ? 16.988 7.196 -16.271 1.00 95.38 99 ALA A CA 1
ATOM 754 C C . ALA A 1 99 ? 18.162 6.263 -16.590 1.00 95.38 99 ALA A C 1
ATOM 756 O O . ALA A 1 99 ? 18.665 6.272 -17.715 1.00 95.38 99 ALA A O 1
ATOM 757 N N . ILE A 1 100 ? 18.561 5.413 -15.639 1.00 94.69 100 ILE A N 1
ATOM 758 C CA . ILE A 1 100 ? 19.567 4.368 -15.872 1.00 94.69 100 ILE A CA 1
ATOM 759 C C . ILE A 1 100 ? 19.080 3.396 -16.951 1.00 94.69 100 ILE A C 1
ATOM 761 O O . ILE A 1 100 ? 19.842 3.089 -17.863 1.00 94.69 100 ILE A O 1
ATOM 765 N N . CYS A 1 101 ? 17.821 2.948 -16.891 1.00 92.19 101 CYS A N 1
ATOM 766 C CA . CYS A 1 101 ? 17.230 2.086 -17.918 1.00 92.19 101 CYS A CA 1
ATOM 767 C C . CYS A 1 101 ? 17.216 2.759 -19.299 1.00 92.19 101 CYS A C 1
ATOM 769 O O . CYS A 1 101 ? 17.595 2.126 -20.279 1.00 92.19 101 CYS A O 1
ATOM 771 N N . GLY A 1 102 ? 16.822 4.034 -19.381 1.00 91.75 102 GLY A N 1
ATOM 772 C CA . GLY A 1 102 ? 16.813 4.791 -20.636 1.00 91.75 102 GLY A CA 1
ATOM 773 C C . GLY A 1 102 ? 18.209 4.935 -21.249 1.00 91.75 102 GLY A C 1
ATOM 774 O O . GLY A 1 102 ? 18.396 4.684 -22.438 1.00 91.75 102 GLY A O 1
ATOM 775 N N . ALA A 1 103 ? 19.210 5.264 -20.427 1.00 92.00 103 ALA A N 1
ATOM 776 C CA . ALA A 1 103 ? 20.605 5.352 -20.860 1.00 92.00 103 ALA A CA 1
ATOM 777 C C . ALA A 1 103 ? 21.179 3.985 -21.266 1.00 92.00 103 ALA A C 1
ATOM 779 O O . ALA A 1 103 ? 21.947 3.905 -22.221 1.00 92.00 103 ALA A O 1
ATOM 780 N N . ALA A 1 104 ? 20.798 2.916 -20.560 1.00 91.25 104 ALA A N 1
ATOM 781 C CA . ALA A 1 104 ? 21.201 1.555 -20.886 1.00 91.25 104 ALA A CA 1
ATOM 782 C C . ALA A 1 104 ? 20.618 1.127 -22.240 1.00 91.25 104 ALA A C 1
ATOM 784 O O . ALA A 1 104 ? 21.363 0.687 -23.109 1.00 91.25 104 ALA A O 1
ATOM 785 N N . LEU A 1 105 ? 19.313 1.316 -22.466 1.00 88.38 105 LEU A N 1
ATOM 786 C CA . LEU A 1 105 ? 18.677 0.996 -23.751 1.00 88.38 105 LEU A CA 1
ATOM 787 C C . LEU A 1 105 ? 19.238 1.833 -24.908 1.00 88.38 105 LEU A C 1
ATOM 789 O O . LEU A 1 105 ? 19.336 1.339 -26.025 1.00 88.38 105 LEU A O 1
ATOM 793 N N . GLY A 1 106 ? 19.674 3.067 -24.641 1.00 85.50 106 GLY A N 1
ATOM 794 C CA . GLY A 1 106 ? 20.408 3.884 -25.611 1.00 85.50 106 GLY A CA 1
ATOM 795 C C . GLY A 1 106 ? 21.748 3.281 -26.049 1.00 85.50 106 GLY A C 1
ATOM 796 O O . GLY A 1 106 ? 22.299 3.705 -27.052 1.00 85.50 106 GLY A O 1
ATOM 797 N N . ARG A 1 107 ? 22.285 2.285 -25.341 1.00 84.50 107 ARG A N 1
ATOM 798 C CA . ARG A 1 107 ? 23.477 1.537 -25.778 1.00 84.50 107 ARG A CA 1
ATOM 799 C C . ARG A 1 107 ? 23.142 0.306 -26.618 1.00 84.50 107 ARG A C 1
ATOM 801 O O . ARG A 1 107 ? 23.986 -0.143 -27.380 1.00 84.50 107 ARG A O 1
ATOM 808 N N . LEU A 1 108 ? 21.923 -0.223 -26.482 1.00 83.75 108 LEU A N 1
ATOM 809 C CA . LEU A 1 108 ? 21.448 -1.406 -27.208 1.00 83.75 108 LEU A CA 1
ATOM 810 C C . LEU A 1 108 ? 21.156 -1.114 -28.680 1.00 83.75 108 LEU A C 1
ATOM 812 O O . LEU A 1 108 ? 21.368 -1.985 -29.517 1.00 83.75 108 LEU A O 1
ATOM 816 N N . GLY A 1 109 ? 20.685 0.098 -28.994 1.00 80.75 109 GLY A N 1
ATOM 817 C CA . GLY A 1 109 ? 20.518 0.555 -30.372 1.00 80.75 109 GLY A CA 1
ATOM 818 C C . GLY A 1 109 ? 19.190 1.275 -30.661 1.00 80.75 109 GLY A C 1
ATOM 819 O O . GLY A 1 109 ? 18.670 2.007 -29.808 1.00 80.75 109 GLY A O 1
ATOM 820 N N . PRO A 1 110 ? 18.663 1.151 -31.894 1.00 79.88 110 PRO A N 1
ATOM 821 C CA . PRO A 1 110 ? 17.555 1.966 -32.384 1.00 79.88 110 PRO A CA 1
ATOM 822 C C . PRO A 1 110 ? 16.205 1.624 -31.742 1.00 79.88 110 PRO A C 1
ATOM 824 O O . PRO A 1 110 ? 15.942 0.502 -31.324 1.00 79.88 110 PRO A O 1
ATOM 827 N N . LEU A 1 111 ? 15.290 2.596 -31.773 1.00 76.81 111 LEU A N 1
ATOM 828 C CA . LEU A 1 111 ? 13.915 2.504 -31.252 1.00 76.81 111 LEU A CA 1
ATOM 829 C C . LEU A 1 111 ? 13.060 1.379 -31.861 1.00 76.81 111 LEU A C 1
ATOM 831 O O . LEU A 1 111 ? 12.028 1.032 -31.294 1.00 76.81 111 LEU A O 1
ATOM 835 N N . GLY A 1 112 ? 13.448 0.862 -33.031 1.00 71.25 112 GLY A N 1
ATOM 836 C CA . GLY A 1 112 ? 12.738 -0.211 -33.732 1.00 71.25 112 GLY A CA 1
ATOM 837 C C . GLY A 1 112 ? 13.000 -1.611 -33.170 1.00 71.25 112 GLY A C 1
ATOM 838 O O . GLY A 1 112 ? 12.316 -2.551 -33.569 1.00 71.25 112 GLY A O 1
ATOM 839 N N . GLU A 1 113 ? 13.961 -1.760 -32.256 1.00 77.69 113 GLU A N 1
ATOM 840 C CA . GLU A 1 113 ? 14.291 -3.050 -31.652 1.00 77.69 113 GLU A CA 1
ATOM 841 C C . GLU A 1 113 ? 13.247 -3.496 -30.620 1.00 77.69 113 GLU A C 1
ATOM 843 O O . GLU A 1 113 ? 12.741 -2.709 -29.813 1.00 77.69 113 GLU A O 1
ATOM 848 N N . SER A 1 114 ? 12.969 -4.802 -30.589 1.00 70.19 114 SER A N 1
ATOM 849 C CA . SER A 1 114 ? 11.930 -5.393 -29.723 1.00 70.19 114 SER A CA 1
ATOM 850 C C . SER A 1 114 ? 12.183 -5.154 -28.227 1.00 70.19 114 SER A C 1
ATOM 852 O O . SER A 1 114 ? 11.246 -5.093 -27.428 1.00 70.19 114 SER A O 1
ATOM 854 N N . PHE A 1 115 ? 13.446 -4.969 -27.837 1.00 70.62 115 PHE A N 1
ATOM 855 C CA . PHE A 1 115 ? 13.858 -4.747 -26.451 1.00 70.62 115 PHE A CA 1
ATOM 856 C C . PHE A 1 115 ? 13.437 -3.381 -25.897 1.00 70.62 115 PHE A C 1
ATOM 858 O O . PHE A 1 115 ? 13.389 -3.209 -24.683 1.00 70.62 115 PHE A O 1
ATOM 865 N N . PHE A 1 116 ? 13.074 -2.417 -26.746 1.00 75.75 116 PHE A N 1
ATOM 866 C CA . PHE A 1 116 ? 12.687 -1.082 -26.289 1.00 75.75 116 PHE A CA 1
ATOM 867 C C . PHE A 1 116 ? 11.290 -1.052 -25.641 1.00 75.75 116 PHE A C 1
ATOM 869 O O . PHE A 1 116 ? 11.000 -0.212 -24.785 1.00 75.75 116 PHE A O 1
ATOM 876 N N . ALA A 1 117 ? 10.429 -2.011 -25.998 1.00 76.12 117 ALA A N 1
ATOM 877 C CA . ALA A 1 117 ? 9.052 -2.078 -25.518 1.00 76.12 117 ALA A CA 1
ATOM 878 C C . ALA A 1 117 ? 8.947 -2.280 -23.995 1.00 76.12 117 ALA A C 1
ATOM 880 O O . ALA A 1 117 ? 8.009 -1.783 -23.368 1.00 76.12 117 ALA A O 1
ATOM 881 N N . CYS A 1 118 ? 9.910 -2.975 -23.378 1.00 75.88 118 CYS A N 1
ATOM 882 C CA . CYS A 1 118 ? 9.872 -3.265 -21.944 1.00 75.88 118 CYS A CA 1
ATOM 883 C C . CYS A 1 118 ? 10.094 -2.010 -21.082 1.00 75.88 118 CYS A C 1
ATOM 885 O O . CYS A 1 118 ? 9.507 -1.894 -20.004 1.00 75.88 118 CYS A O 1
ATOM 887 N N . GLY A 1 119 ? 10.864 -1.033 -21.573 1.00 82.12 119 GLY A N 1
ATOM 888 C CA . GLY A 1 119 ? 11.110 0.222 -20.864 1.00 82.12 119 GLY A CA 1
ATOM 889 C C . GLY A 1 119 ? 9.863 1.104 -20.745 1.00 82.12 119 GLY A C 1
ATOM 890 O O . GLY A 1 119 ? 9.713 1.827 -19.759 1.00 82.12 119 GLY A O 1
ATOM 891 N N . PHE A 1 120 ? 8.892 0.970 -21.656 1.00 83.88 120 PHE A N 1
ATOM 892 C CA . PHE A 1 120 ? 7.616 1.690 -21.558 1.00 83.88 120 PHE A CA 1
ATOM 893 C C . PHE A 1 120 ? 6.776 1.285 -20.347 1.00 83.88 120 PHE A C 1
ATOM 895 O O . PHE A 1 120 ? 5.899 2.043 -19.948 1.00 83.88 120 PHE A O 1
ATOM 902 N N . LEU A 1 121 ? 7.049 0.133 -19.729 1.00 86.56 121 LEU A N 1
ATOM 903 C CA . LEU A 1 121 ? 6.336 -0.328 -18.537 1.00 86.56 121 LEU A CA 1
ATOM 904 C C . LEU A 1 121 ? 6.859 0.309 -17.238 1.00 86.56 121 LEU A C 1
ATOM 906 O O . LEU A 1 121 ? 6.227 0.156 -16.194 1.00 86.56 121 LEU A O 1
ATOM 910 N N . LEU A 1 122 ? 7.967 1.060 -17.271 1.00 88.19 122 LEU A N 1
ATOM 911 C CA . LEU A 1 122 ? 8.572 1.674 -16.079 1.00 88.19 122 LEU A CA 1
ATOM 912 C C . LEU A 1 122 ? 7.636 2.584 -15.264 1.00 88.19 122 LEU A C 1
ATOM 914 O O . LEU A 1 122 ? 7.718 2.530 -14.036 1.00 88.19 122 LEU A O 1
ATOM 918 N N . PRO A 1 123 ? 6.705 3.367 -15.850 1.00 90.06 123 PRO A N 1
ATOM 919 C CA . PRO A 1 123 ? 5.732 4.119 -15.061 1.00 90.06 123 PRO A CA 1
ATOM 920 C C . PRO A 1 123 ? 4.886 3.241 -14.123 1.00 90.06 123 PRO A C 1
ATOM 922 O O . PRO A 1 123 ? 4.508 3.710 -13.047 1.00 90.06 123 PRO A O 1
ATOM 925 N N . LEU A 1 124 ? 4.652 1.961 -14.458 1.00 89.50 124 LEU A N 1
ATOM 926 C CA . LEU A 1 124 ? 3.935 1.002 -13.601 1.00 89.50 124 LEU A CA 1
ATOM 927 C C . LEU A 1 124 ? 4.702 0.660 -12.312 1.00 89.50 124 LEU A C 1
ATOM 929 O O . LEU A 1 124 ? 4.102 0.197 -11.344 1.00 89.50 124 LEU A O 1
ATOM 933 N N . MET A 1 125 ? 6.002 0.961 -12.230 1.00 87.56 125 MET A N 1
ATOM 934 C CA . MET A 1 125 ? 6.773 0.824 -10.986 1.00 87.56 125 MET A CA 1
ATOM 935 C C . MET A 1 125 ? 6.283 1.776 -9.884 1.00 87.56 125 MET A C 1
ATOM 937 O O . MET A 1 125 ? 6.640 1.609 -8.720 1.00 87.56 125 MET A O 1
ATOM 941 N N . THR A 1 126 ? 5.426 2.752 -10.217 1.00 89.50 126 THR A N 1
ATOM 942 C CA . THR A 1 126 ? 4.786 3.629 -9.226 1.00 89.50 126 THR A CA 1
ATOM 943 C C . THR A 1 126 ? 3.534 3.049 -8.571 1.00 89.50 126 THR A C 1
ATOM 945 O O . THR A 1 126 ? 3.032 3.633 -7.609 1.00 89.50 126 THR A O 1
ATOM 948 N N . LEU A 1 127 ? 3.022 1.904 -9.036 1.00 90.94 127 LEU A N 1
ATOM 949 C CA . LEU A 1 127 ? 1.814 1.283 -8.478 1.00 90.94 127 LEU A CA 1
ATOM 950 C C . LEU A 1 127 ? 1.872 1.068 -6.952 1.00 90.94 127 LEU A C 1
ATOM 952 O O . LEU A 1 127 ? 0.895 1.427 -6.288 1.00 90.94 127 LEU A O 1
ATOM 956 N N . PRO A 1 128 ? 2.987 0.584 -6.364 1.00 89.06 128 PRO A N 1
ATOM 957 C CA . PRO A 1 128 ? 3.075 0.340 -4.922 1.00 89.06 128 PRO A CA 1
ATOM 958 C C . PRO A 1 128 ? 3.140 1.615 -4.070 1.00 89.06 128 PRO A C 1
ATOM 960 O O . PRO A 1 128 ? 2.986 1.541 -2.851 1.00 89.06 128 PRO A O 1
ATOM 963 N N . LEU A 1 129 ? 3.375 2.789 -4.673 1.00 92.00 129 LEU A N 1
ATOM 964 C CA . LEU A 1 129 ? 3.383 4.056 -3.945 1.00 92.00 129 LEU A CA 1
ATOM 965 C C . LEU A 1 129 ? 1.955 4.445 -3.568 1.00 92.00 129 LEU A C 1
ATOM 967 O O . LEU A 1 129 ? 1.142 4.756 -4.437 1.00 92.00 129 LEU A O 1
ATOM 971 N N . LEU A 1 130 ? 1.641 4.489 -2.274 1.00 92.62 130 LEU A N 1
ATOM 972 C CA . LEU A 1 130 ? 0.314 4.865 -1.775 1.00 92.62 130 LEU A CA 1
ATOM 973 C C . LEU A 1 130 ? 0.188 6.382 -1.615 1.00 92.62 130 LEU A C 1
ATOM 975 O O . LEU A 1 130 ? 0.107 6.917 -0.512 1.00 92.62 130 LEU A O 1
ATOM 979 N N . VAL A 1 131 ? 0.164 7.078 -2.750 1.00 92.94 131 VAL A N 1
ATOM 980 C CA . VAL A 1 131 ? 0.081 8.542 -2.816 1.00 92.94 131 VAL A CA 1
ATOM 981 C C . VAL A 1 131 ? -1.243 9.033 -3.395 1.00 92.94 131 VAL A C 1
ATOM 983 O O . VAL A 1 131 ? -1.913 8.336 -4.166 1.00 92.94 131 VAL A O 1
ATOM 986 N N . GLY A 1 132 ? -1.590 10.276 -3.048 1.00 89.94 132 GLY A N 1
ATOM 987 C CA . GLY A 1 132 ? -2.743 10.983 -3.602 1.00 89.94 132 GLY A CA 1
ATOM 988 C C . GLY A 1 132 ? -2.632 11.241 -5.115 1.00 89.94 132 GLY A C 1
ATOM 989 O O . GLY A 1 132 ? -1.543 11.163 -5.689 1.00 89.94 132 GLY A O 1
ATOM 990 N N . PRO A 1 133 ? -3.750 11.592 -5.779 1.00 90.69 133 PRO A N 1
ATOM 991 C CA . PRO A 1 133 ? -3.840 11.623 -7.241 1.00 90.69 133 PRO A CA 1
ATOM 992 C C . PRO A 1 133 ? -2.888 12.634 -7.893 1.00 90.69 133 PRO A C 1
ATOM 994 O O . PRO A 1 133 ? -2.226 12.302 -8.870 1.00 90.69 133 PRO A O 1
ATOM 997 N N . ARG A 1 134 ? -2.749 13.841 -7.323 1.00 92.31 134 ARG A N 1
ATOM 998 C CA . ARG A 1 134 ? -1.864 14.889 -7.868 1.00 92.31 134 ARG A CA 1
ATOM 999 C C . ARG A 1 134 ? -0.399 14.445 -7.897 1.00 92.31 134 ARG A C 1
ATOM 1001 O O . ARG A 1 134 ? 0.257 14.554 -8.926 1.00 92.31 134 ARG A O 1
ATOM 1008 N N . LEU A 1 135 ? 0.088 13.898 -6.781 1.00 91.75 135 LEU A N 1
ATOM 1009 C CA . LEU A 1 135 ? 1.462 13.406 -6.678 1.00 91.75 135 LEU A CA 1
ATOM 1010 C C . LEU A 1 135 ? 1.684 12.172 -7.561 1.00 91.75 135 LEU A C 1
ATOM 1012 O O . LEU A 1 135 ? 2.741 12.043 -8.166 1.00 91.75 135 LEU A O 1
ATOM 1016 N N . ARG A 1 136 ? 0.681 11.294 -7.694 1.00 93.62 136 ARG A N 1
ATOM 1017 C CA . ARG A 1 136 ? 0.761 10.125 -8.583 1.00 93.62 136 ARG A CA 1
ATOM 1018 C C . ARG A 1 136 ? 0.955 10.522 -10.042 1.00 93.62 136 ARG A C 1
ATOM 1020 O O . ARG A 1 136 ? 1.819 9.955 -10.707 1.00 93.62 136 ARG A O 1
ATOM 1027 N N . VAL A 1 137 ? 0.177 11.493 -10.523 1.00 94.50 137 VAL A N 1
ATOM 1028 C CA . VAL A 1 137 ? 0.319 12.028 -11.886 1.00 94.50 137 VAL A CA 1
ATOM 1029 C C . VAL A 1 137 ? 1.719 12.608 -12.073 1.00 94.50 137 VAL A C 1
ATOM 1031 O O . VAL A 1 137 ? 2.407 12.234 -13.019 1.00 94.50 137 VAL A O 1
ATOM 1034 N N . ALA A 1 138 ? 2.176 13.443 -11.134 1.00 93.94 138 ALA A N 1
ATOM 1035 C CA . ALA A 1 138 ? 3.504 14.047 -11.197 1.00 93.94 138 ALA A CA 1
ATOM 1036 C C . ALA A 1 138 ? 4.631 12.999 -11.236 1.00 93.94 138 ALA A C 1
ATOM 1038 O O . ALA A 1 138 ? 5.502 13.085 -12.094 1.00 93.94 138 ALA A O 1
ATOM 1039 N N . LEU A 1 139 ? 4.596 11.984 -10.364 1.00 93.44 139 LEU A N 1
ATOM 1040 C CA . LEU A 1 139 ? 5.607 10.920 -10.336 1.00 93.44 139 LEU A CA 1
ATOM 1041 C C . LEU A 1 139 ? 5.576 10.057 -11.603 1.00 93.44 139 LEU A C 1
ATOM 1043 O O . LEU A 1 139 ? 6.632 9.745 -12.146 1.00 93.44 139 LEU A O 1
ATOM 1047 N N . SER A 1 140 ? 4.388 9.702 -12.099 1.00 93.50 140 SER A N 1
ATOM 1048 C CA . SER A 1 140 ? 4.252 8.875 -13.309 1.00 93.50 140 SER A CA 1
ATOM 1049 C C . SER A 1 140 ? 4.813 9.591 -14.539 1.00 93.50 140 SER A C 1
ATOM 1051 O O . SER A 1 140 ? 5.535 8.984 -15.328 1.00 93.50 140 SER A O 1
ATOM 1053 N N . LEU A 1 141 ? 4.540 10.895 -14.670 1.00 93.38 141 LEU A N 1
ATOM 1054 C CA . LEU A 1 141 ? 5.112 11.730 -15.728 1.00 93.38 141 LEU A CA 1
ATOM 1055 C C . LEU A 1 141 ? 6.619 11.930 -15.542 1.00 93.38 141 LEU A C 1
ATOM 1057 O O . LEU A 1 141 ? 7.367 11.806 -16.506 1.00 93.38 141 LEU A O 1
ATOM 1061 N N . ALA A 1 142 ? 7.080 12.188 -14.316 1.00 94.00 142 ALA A N 1
ATOM 1062 C CA . ALA A 1 142 ? 8.502 12.356 -14.029 1.00 94.00 142 ALA A CA 1
ATOM 1063 C C . ALA A 1 142 ? 9.309 11.100 -14.384 1.00 94.00 142 ALA A C 1
ATOM 1065 O O . ALA A 1 142 ? 10.384 11.219 -14.958 1.00 94.00 142 ALA A O 1
ATOM 1066 N N . ILE A 1 143 ? 8.784 9.905 -14.104 1.00 93.62 143 ILE A N 1
ATOM 1067 C CA . ILE A 1 143 ? 9.431 8.630 -14.447 1.00 93.62 143 ILE A CA 1
ATOM 1068 C C . ILE A 1 143 ? 9.417 8.377 -15.952 1.00 93.62 143 ILE A C 1
ATOM 1070 O O . ILE A 1 143 ? 10.429 7.948 -16.501 1.00 93.62 143 ILE A O 1
ATOM 1074 N N . ALA A 1 144 ? 8.310 8.687 -16.631 1.00 93.31 144 ALA A N 1
ATOM 1075 C CA . ALA A 1 144 ? 8.244 8.621 -18.086 1.00 93.31 144 ALA A CA 1
ATOM 1076 C C . ALA A 1 144 ? 9.297 9.536 -18.741 1.00 93.31 144 ALA A C 1
ATOM 1078 O O . ALA A 1 144 ? 10.047 9.099 -19.613 1.00 93.31 144 ALA A O 1
ATOM 1079 N N . VAL A 1 145 ? 9.409 10.783 -18.276 1.00 94.25 145 VAL A N 1
ATOM 1080 C CA . VAL A 1 145 ? 10.424 11.733 -18.754 1.00 94.25 145 VAL A CA 1
ATOM 1081 C C . VAL A 1 145 ? 11.832 11.262 -18.397 1.00 94.25 145 VAL A C 1
ATOM 1083 O O . VAL A 1 145 ? 12.708 11.293 -19.255 1.00 94.25 145 VAL A O 1
ATOM 1086 N N . ALA A 1 146 ? 12.053 10.789 -17.168 1.00 94.75 146 ALA A N 1
ATOM 1087 C CA . ALA A 1 146 ? 13.351 10.289 -16.727 1.00 94.75 146 ALA A CA 1
ATOM 1088 C C . ALA A 1 146 ? 13.820 9.101 -17.572 1.00 94.75 146 ALA A C 1
ATOM 1090 O O . ALA A 1 146 ? 15.002 9.016 -17.871 1.00 94.75 146 ALA A O 1
ATOM 1091 N N . TYR A 1 147 ? 12.904 8.232 -18.005 1.00 92.38 147 TYR A N 1
ATOM 1092 C CA . TYR A 1 147 ? 13.193 7.158 -18.950 1.00 92.38 147 TYR A CA 1
ATOM 1093 C C . TYR A 1 147 ? 13.533 7.675 -20.356 1.00 92.38 147 TYR A C 1
ATOM 1095 O O . TYR A 1 147 ? 14.557 7.304 -20.926 1.00 92.38 147 TYR A O 1
ATOM 1103 N N . ALA A 1 148 ? 12.684 8.536 -20.921 1.00 91.31 148 ALA A N 1
ATOM 1104 C CA . ALA A 1 148 ? 12.814 8.971 -22.309 1.00 91.31 148 ALA A CA 1
ATOM 1105 C C . ALA A 1 148 ? 14.014 9.906 -22.537 1.00 91.31 148 ALA A C 1
ATOM 1107 O O . ALA A 1 148 ? 14.668 9.838 -23.577 1.00 91.31 148 ALA A O 1
ATOM 1108 N N . LEU A 1 149 ? 14.311 10.786 -21.576 1.00 93.19 149 LEU A N 1
ATOM 1109 C CA . LEU A 1 149 ? 15.275 11.871 -21.753 1.00 93.19 149 LEU A CA 1
ATOM 1110 C C . LEU A 1 149 ? 16.703 11.372 -22.053 1.00 93.19 149 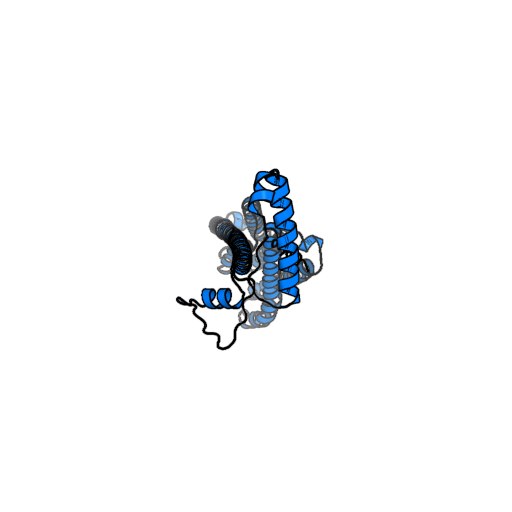LEU A C 1
ATOM 1112 O O . LEU A 1 149 ? 17.243 11.788 -23.076 1.00 93.19 149 LEU A O 1
ATOM 1116 N N . PRO A 1 150 ? 17.327 10.477 -21.259 1.00 92.56 150 PRO A N 1
ATOM 1117 C CA . PRO A 1 150 ? 18.677 9.996 -21.551 1.00 92.56 150 PRO A CA 1
ATOM 1118 C C . PRO A 1 150 ? 18.771 9.281 -22.898 1.00 92.56 150 PRO A C 1
ATOM 1120 O O . PRO A 1 150 ? 19.769 9.428 -23.593 1.00 92.56 150 PRO A O 1
ATOM 1123 N N . TYR A 1 151 ? 17.722 8.555 -23.288 1.00 89.31 151 TYR A N 1
ATOM 1124 C CA . TYR A 1 151 ? 17.681 7.858 -24.567 1.00 89.31 151 TYR A CA 1
ATOM 1125 C C . TYR A 1 151 ? 17.710 8.836 -25.752 1.00 89.31 151 TYR A C 1
ATOM 1127 O O . TYR A 1 151 ? 18.566 8.731 -26.629 1.00 89.31 151 TYR A O 1
ATOM 1135 N N . PHE A 1 152 ? 16.823 9.836 -25.760 1.00 90.31 152 PHE A N 1
ATOM 1136 C CA . PHE A 1 152 ? 16.766 10.819 -26.848 1.00 90.31 152 PHE A CA 1
ATOM 1137 C C . PHE A 1 152 ? 17.947 11.797 -26.855 1.00 90.31 152 PHE A C 1
ATOM 1139 O O . PHE A 1 152 ? 18.218 12.404 -27.887 1.00 90.31 152 PHE A O 1
ATOM 1146 N N . LEU A 1 153 ? 18.667 11.948 -25.739 1.00 91.44 153 LEU A N 1
ATOM 1147 C CA . LEU A 1 153 ? 19.937 12.677 -25.720 1.00 91.44 153 LEU A CA 1
ATOM 1148 C C . LEU A 1 153 ? 21.063 11.906 -26.421 1.00 91.44 153 LEU A C 1
ATOM 1150 O O . LEU A 1 153 ? 21.938 12.536 -27.006 1.00 91.44 153 LEU A O 1
ATOM 1154 N N . ILE A 1 154 ? 21.042 10.569 -26.366 1.00 89.31 154 ILE A N 1
ATOM 1155 C CA . ILE A 1 154 ? 22.008 9.716 -27.075 1.00 89.31 154 ILE A CA 1
ATOM 1156 C C . ILE A 1 154 ? 21.678 9.671 -28.572 1.00 89.31 154 ILE A C 1
ATOM 1158 O O . ILE A 1 154 ? 22.588 9.762 -29.391 1.00 89.31 154 ILE A O 1
ATOM 1162 N N . TYR A 1 155 ? 20.390 9.594 -28.921 1.00 87.50 155 TYR A N 1
ATOM 1163 C CA . TYR A 1 155 ? 19.929 9.507 -30.308 1.00 87.50 155 TYR A CA 1
ATOM 1164 C C . TYR A 1 155 ? 18.840 10.542 -30.651 1.00 87.50 155 TYR A C 1
ATOM 1166 O O . TYR A 1 155 ? 17.652 10.204 -30.777 1.00 87.50 155 TYR A O 1
ATOM 1174 N N . PRO A 1 156 ? 19.209 11.823 -30.810 1.00 89.75 156 PRO A N 1
ATOM 1175 C CA . PRO A 1 156 ? 18.254 12.890 -31.109 1.00 89.75 156 PRO A CA 1
ATOM 1176 C C . PRO A 1 156 ? 17.551 12.709 -32.461 1.00 89.75 156 PRO A C 1
ATOM 1178 O O . PRO A 1 156 ? 16.410 13.145 -32.632 1.00 89.75 156 PRO A O 1
ATOM 1181 N N . GLU A 1 157 ? 18.187 12.041 -33.423 1.00 88.12 157 GLU A N 1
ATOM 1182 C CA . GLU A 1 157 ? 17.630 11.750 -34.744 1.00 88.12 157 GLU A CA 1
ATOM 1183 C C . GLU A 1 157 ? 16.353 10.907 -34.676 1.00 88.12 157 GLU A C 1
ATOM 1185 O O . GLU A 1 157 ? 15.438 11.111 -35.485 1.00 88.12 157 GLU A O 1
ATOM 1190 N N . TYR A 1 158 ? 16.218 10.029 -33.675 1.00 86.56 158 TYR A N 1
ATOM 1191 C CA . TYR A 1 158 ? 15.022 9.205 -33.563 1.00 86.56 158 TYR A CA 1
ATOM 1192 C C . TYR A 1 158 ? 13.793 9.971 -33.089 1.00 86.56 158 TYR A C 1
ATOM 1194 O O . TYR A 1 158 ? 12.698 9.442 -33.257 1.00 86.56 158 TYR A O 1
ATOM 1202 N N . LEU A 1 159 ? 13.908 11.216 -32.608 1.00 86.50 159 LEU A N 1
ATOM 1203 C CA . LEU A 1 159 ? 12.736 12.070 -32.356 1.00 86.50 159 LEU A CA 1
ATOM 1204 C C . LEU A 1 159 ? 11.884 12.277 -33.618 1.00 86.50 159 LEU A C 1
ATOM 1206 O O . LEU A 1 159 ? 10.689 12.542 -33.517 1.00 86.50 159 LEU A O 1
ATOM 1210 N N . ARG A 1 160 ? 12.490 12.150 -34.807 1.00 87.69 160 ARG A N 1
ATOM 1211 C CA . ARG A 1 160 ? 11.813 12.279 -36.109 1.00 87.69 160 ARG A CA 1
ATOM 1212 C C . ARG A 1 160 ? 11.420 10.935 -36.722 1.00 87.69 160 ARG A C 1
ATOM 1214 O O . ARG A 1 160 ? 10.875 10.906 -37.822 1.00 87.69 160 ARG A O 1
ATOM 1221 N N . SER A 1 161 ? 11.716 9.827 -36.045 1.00 87.38 161 SER A N 1
ATOM 1222 C CA . SER A 1 161 ? 11.376 8.494 -36.535 1.00 87.38 161 SER A CA 1
ATOM 1223 C C . SER A 1 161 ? 9.877 8.221 -36.408 1.00 87.38 161 SER A C 1
ATOM 1225 O O . SER A 1 161 ? 9.213 8.712 -35.496 1.00 87.38 161 SER A O 1
ATOM 1227 N N . VAL A 1 162 ? 9.348 7.366 -37.286 1.00 85.50 162 VAL A N 1
ATOM 1228 C CA . VAL A 1 162 ? 7.954 6.891 -37.206 1.00 85.50 162 VAL A CA 1
ATOM 1229 C C . VAL A 1 162 ? 7.686 6.189 -35.864 1.00 85.50 162 VAL A C 1
ATOM 1231 O O . VAL A 1 162 ? 6.593 6.293 -35.310 1.00 85.50 162 VAL A O 1
ATOM 1234 N N . PHE A 1 163 ? 8.710 5.547 -35.292 1.00 86.44 163 PHE A N 1
ATOM 1235 C CA . PHE A 1 163 ? 8.627 4.842 -34.014 1.00 86.44 163 PHE A CA 1
ATOM 1236 C C . PHE A 1 163 ? 8.551 5.769 -32.788 1.00 86.44 163 PHE A C 1
ATOM 1238 O O . PHE A 1 163 ? 8.082 5.341 -31.731 1.00 86.44 163 PHE A O 1
ATOM 1245 N N . ALA A 1 164 ? 8.948 7.043 -32.904 1.00 86.62 164 ALA A N 1
ATOM 1246 C CA . ALA A 1 164 ? 8.876 8.003 -31.798 1.00 86.62 164 ALA A CA 1
ATOM 1247 C C . ALA A 1 164 ? 7.437 8.241 -31.333 1.00 86.62 164 ALA A C 1
ATOM 1249 O O . ALA A 1 164 ? 7.165 8.286 -30.132 1.00 86.62 164 ALA A O 1
ATOM 1250 N N . ALA A 1 165 ? 6.506 8.344 -32.285 1.00 87.62 165 ALA A N 1
ATOM 1251 C CA . ALA A 1 165 ? 5.091 8.523 -31.987 1.00 87.62 165 ALA A CA 1
ATOM 1252 C C . ALA A 1 165 ? 4.527 7.304 -31.245 1.00 87.62 165 ALA A C 1
ATOM 1254 O O . ALA A 1 165 ? 3.873 7.467 -30.216 1.00 87.62 165 ALA A O 1
ATOM 1255 N N . SER A 1 166 ? 4.836 6.084 -31.700 1.00 87.69 166 SER A N 1
ATOM 1256 C CA . SER A 1 166 ? 4.421 4.867 -30.992 1.00 87.69 166 SER A CA 1
ATOM 1257 C C . SER A 1 166 ? 5.034 4.777 -29.596 1.00 87.69 166 SER A C 1
ATOM 1259 O O . SER A 1 166 ? 4.321 4.470 -28.644 1.00 87.69 166 SER A O 1
ATOM 1261 N N . ALA A 1 167 ? 6.319 5.108 -29.443 1.00 87.50 167 ALA A N 1
ATOM 1262 C CA . ALA A 1 167 ? 6.998 5.105 -28.152 1.00 87.50 167 ALA A CA 1
ATOM 1263 C C . ALA A 1 167 ? 6.343 6.073 -27.158 1.00 87.50 167 ALA A C 1
ATOM 1265 O O . ALA A 1 167 ? 6.078 5.709 -26.012 1.00 87.50 167 ALA A O 1
ATOM 1266 N N . LEU A 1 168 ? 6.013 7.284 -27.617 1.00 89.56 168 LEU A N 1
ATOM 1267 C CA . LEU A 1 168 ? 5.290 8.267 -26.819 1.00 89.56 168 LEU A CA 1
ATOM 1268 C C . LEU A 1 168 ? 3.902 7.751 -26.420 1.00 89.56 168 LEU A C 1
ATOM 1270 O O . LEU A 1 168 ? 3.529 7.861 -25.254 1.00 89.56 168 LEU A O 1
ATOM 1274 N N . VAL A 1 169 ? 3.151 7.159 -27.354 1.00 91.19 169 VAL A N 1
ATOM 1275 C CA . VAL A 1 169 ? 1.818 6.602 -27.074 1.00 91.19 169 VAL A CA 1
ATOM 1276 C C . VAL A 1 169 ? 1.890 5.491 -26.026 1.00 91.19 169 VAL A C 1
ATOM 1278 O O . VAL A 1 169 ? 1.126 5.535 -25.063 1.00 91.19 169 VAL A O 1
ATOM 1281 N N . PHE A 1 170 ? 2.818 4.536 -26.148 1.00 91.06 170 PHE A N 1
ATOM 1282 C CA . PHE A 1 170 ? 2.977 3.462 -25.159 1.00 91.06 170 PHE A CA 1
ATOM 1283 C C . PHE A 1 170 ? 3.393 3.990 -23.787 1.00 91.06 170 PHE A C 1
ATOM 1285 O O . PHE A 1 170 ? 2.848 3.557 -22.771 1.00 91.06 170 PHE A O 1
ATOM 1292 N N . LEU A 1 171 ? 4.310 4.956 -23.746 1.00 90.94 171 LEU A N 1
ATOM 1293 C CA . LEU A 1 171 ? 4.770 5.555 -22.499 1.00 90.94 171 LEU A CA 1
ATOM 1294 C C . LEU A 1 171 ? 3.651 6.339 -21.792 1.00 90.94 171 LEU A C 1
ATOM 1296 O O . LEU A 1 171 ? 3.470 6.205 -20.579 1.00 90.94 171 LEU A O 1
ATOM 1300 N N . LEU A 1 172 ? 2.864 7.116 -22.544 1.00 93.12 172 LEU A N 1
ATOM 1301 C CA . LEU A 1 172 ? 1.695 7.826 -22.020 1.00 93.12 172 LEU A CA 1
ATOM 1302 C C . LEU A 1 172 ? 0.599 6.858 -21.577 1.00 93.12 172 LEU A C 1
ATOM 1304 O O . LEU A 1 172 ? -0.004 7.068 -20.526 1.00 93.12 172 LEU A O 1
ATOM 1308 N N . PHE A 1 173 ? 0.368 5.784 -22.335 1.00 93.94 173 PHE A N 1
ATOM 1309 C CA . PHE A 1 173 ? -0.578 4.738 -21.964 1.00 93.94 173 PHE A CA 1
ATOM 1310 C C . PHE A 1 173 ? -0.172 4.066 -20.649 1.00 93.94 173 PHE A C 1
ATOM 1312 O O . PHE A 1 173 ? -0.993 3.964 -19.740 1.00 93.94 173 PHE A O 1
ATOM 1319 N N . ALA A 1 174 ? 1.096 3.678 -20.495 1.00 93.06 174 ALA A N 1
ATOM 1320 C CA . ALA A 1 174 ? 1.601 3.084 -19.259 1.00 93.06 174 ALA A CA 1
ATOM 1321 C C . ALA A 1 174 ? 1.542 4.059 -18.072 1.00 93.06 174 ALA A C 1
ATOM 1323 O O . ALA A 1 174 ? 1.176 3.661 -16.963 1.00 93.06 174 ALA A O 1
ATOM 1324 N N . ALA A 1 175 ? 1.844 5.343 -18.287 1.00 93.69 175 ALA A N 1
ATOM 1325 C CA . ALA A 1 175 ? 1.698 6.372 -17.259 1.00 93.69 175 ALA A CA 1
ATOM 1326 C C . ALA A 1 175 ? 0.227 6.562 -16.849 1.00 93.69 175 ALA A C 1
ATOM 1328 O O . ALA A 1 175 ? -0.075 6.597 -15.656 1.00 93.69 175 ALA A O 1
ATOM 1329 N N . ALA A 1 176 ? -0.697 6.618 -17.812 1.00 95.12 176 ALA A N 1
ATOM 1330 C CA . ALA A 1 176 ? -2.131 6.710 -17.550 1.00 95.12 176 ALA A CA 1
ATOM 1331 C C . ALA A 1 176 ? -2.651 5.466 -16.811 1.00 95.12 176 ALA A C 1
ATOM 1333 O O . ALA A 1 176 ? -3.361 5.597 -15.813 1.00 95.12 176 ALA A O 1
ATOM 1334 N N . ALA A 1 177 ? -2.240 4.269 -17.238 1.00 94.56 177 ALA A N 1
ATOM 1335 C CA . ALA A 1 177 ? -2.566 3.015 -16.570 1.00 94.56 177 ALA A CA 1
ATOM 1336 C C . ALA A 1 177 ? -2.051 3.005 -15.124 1.00 94.56 177 ALA A C 1
ATOM 1338 O O . ALA A 1 177 ? -2.809 2.677 -14.211 1.00 94.56 177 ALA A O 1
ATOM 1339 N N . SER A 1 178 ? -0.810 3.449 -14.889 1.00 93.69 178 SER A N 1
ATOM 1340 C CA . SER A 1 178 ? -0.266 3.566 -13.533 1.00 93.69 178 SER A CA 1
ATOM 1341 C C . SER A 1 178 ? -1.062 4.540 -12.660 1.00 93.69 178 SER A C 1
ATOM 1343 O O . SER A 1 178 ? -1.340 4.262 -11.489 1.00 93.69 178 SER A O 1
ATOM 1345 N N . VAL A 1 179 ? -1.484 5.676 -13.225 1.00 95.50 179 VAL A N 1
ATOM 1346 C CA . VAL A 1 179 ? -2.313 6.657 -12.515 1.00 95.50 179 VAL A CA 1
ATOM 1347 C C . VAL A 1 179 ? -3.662 6.054 -12.132 1.00 95.50 179 VAL A C 1
ATOM 1349 O O . VAL A 1 179 ? -4.046 6.151 -10.966 1.00 95.50 179 VAL A O 1
ATOM 1352 N N . VAL A 1 180 ? -4.360 5.412 -13.073 1.00 95.94 180 VAL A N 1
ATOM 1353 C CA . VAL A 1 180 ? -5.695 4.836 -12.847 1.00 95.94 180 VAL A CA 1
ATOM 1354 C C . VAL A 1 180 ? -5.630 3.673 -11.860 1.00 95.94 180 VAL A C 1
ATOM 1356 O O . VAL A 1 180 ? -6.271 3.723 -10.808 1.00 95.94 180 VAL A O 1
ATOM 1359 N N . VAL A 1 181 ? -4.823 2.652 -12.160 1.00 96.19 181 VAL A N 1
ATOM 1360 C CA . VAL A 1 181 ? -4.701 1.445 -11.326 1.00 96.19 181 VAL A CA 1
ATOM 1361 C C . VAL A 1 181 ? -4.151 1.811 -9.954 1.00 96.19 181 VAL A C 1
ATOM 1363 O O . VAL A 1 181 ? -4.675 1.393 -8.924 1.00 96.19 181 VAL A O 1
ATOM 1366 N N . GLY A 1 182 ? -3.135 2.663 -9.920 1.00 94.38 182 GLY A N 1
ATOM 1367 C CA . GLY A 1 182 ? -2.548 3.132 -8.684 1.00 94.38 182 GLY A CA 1
ATOM 1368 C C . GLY A 1 182 ? -3.514 3.943 -7.815 1.00 94.38 182 GLY A C 1
ATOM 1369 O O . GLY A 1 182 ? -3.538 3.782 -6.594 1.00 94.38 182 GLY A O 1
ATOM 1370 N N . HIS A 1 183 ? -4.334 4.810 -8.416 1.00 93.94 183 HIS A N 1
ATOM 1371 C CA . HIS A 1 183 ? -5.351 5.549 -7.669 1.00 93.94 183 HIS A CA 1
ATOM 1372 C C . HIS A 1 183 ? -6.453 4.624 -7.141 1.00 93.94 183 HIS A C 1
ATOM 1374 O O . HIS A 1 183 ? -6.877 4.793 -5.996 1.00 93.94 183 HIS A O 1
ATOM 1380 N N . ALA A 1 184 ? -6.857 3.618 -7.922 1.00 95.25 184 ALA A N 1
ATOM 1381 C CA . ALA A 1 184 ? -7.785 2.587 -7.470 1.00 95.25 184 ALA A CA 1
ATOM 1382 C C . ALA A 1 184 ? -7.219 1.813 -6.267 1.00 95.25 184 ALA A C 1
ATOM 1384 O O . ALA A 1 184 ? -7.906 1.679 -5.257 1.00 95.25 184 ALA A O 1
ATOM 1385 N N . LEU A 1 185 ? -5.944 1.402 -6.310 1.00 95.00 185 LEU A N 1
ATOM 1386 C CA . LEU A 1 185 ? -5.263 0.774 -5.169 1.00 95.00 185 LEU A CA 1
ATOM 1387 C C . LEU A 1 185 ? -5.256 1.686 -3.935 1.00 95.00 185 LEU A C 1
ATOM 1389 O O . LEU A 1 185 ? -5.576 1.239 -2.836 1.00 95.00 185 LEU A O 1
ATOM 1393 N N . PHE A 1 186 ? -4.953 2.975 -4.103 1.00 94.81 186 PHE A N 1
ATOM 1394 C CA . PHE A 1 186 ? -4.993 3.938 -3.000 1.00 94.81 186 PHE A CA 1
ATOM 1395 C C . PHE A 1 186 ? -6.401 4.081 -2.397 1.00 94.81 186 PHE A C 1
ATOM 1397 O O . PHE A 1 186 ? -6.542 4.133 -1.173 1.00 94.81 186 PHE A O 1
ATOM 1404 N N . ALA A 1 187 ? -7.444 4.118 -3.233 1.00 93.62 187 ALA A N 1
ATOM 1405 C CA . ALA A 1 187 ? -8.832 4.169 -2.781 1.00 93.62 187 ALA A CA 1
ATOM 1406 C C . ALA A 1 187 ? -9.231 2.892 -2.022 1.00 93.62 187 ALA A C 1
ATOM 1408 O O . ALA A 1 187 ? -9.759 2.992 -0.916 1.00 93.62 187 ALA A O 1
ATOM 1409 N N . LEU A 1 188 ? -8.885 1.714 -2.550 1.00 94.94 188 LEU A N 1
ATOM 1410 C CA . LEU A 1 188 ? -9.144 0.422 -1.907 1.00 94.94 188 LEU A CA 1
ATOM 1411 C C . LEU A 1 188 ? -8.458 0.311 -0.542 1.00 94.94 188 LEU A C 1
ATOM 1413 O O . LEU A 1 188 ? -9.081 -0.100 0.436 1.00 94.94 188 LEU A O 1
ATOM 1417 N N . VAL A 1 189 ? -7.189 0.716 -0.446 1.00 94.06 189 VAL A N 1
ATOM 1418 C CA . VAL A 1 189 ? -6.448 0.709 0.825 1.00 94.06 189 VAL A CA 1
ATOM 1419 C C . VAL A 1 189 ? -7.075 1.679 1.830 1.00 94.06 189 VAL A C 1
ATOM 1421 O O . VAL A 1 189 ? -7.180 1.358 3.017 1.00 94.06 189 VAL A O 1
ATOM 1424 N N . ARG A 1 190 ? -7.547 2.843 1.371 1.00 93.94 190 ARG A N 1
ATOM 1425 C CA . ARG A 1 190 ? -8.265 3.809 2.213 1.00 93.94 190 ARG A CA 1
ATOM 1426 C C . ARG A 1 190 ? -9.577 3.247 2.745 1.00 93.94 190 ARG A C 1
ATOM 1428 O O . ARG A 1 190 ? -9.862 3.404 3.933 1.00 93.94 190 ARG A O 1
ATOM 1435 N N . ASP A 1 191 ? -10.357 2.595 1.895 1.00 94.06 191 ASP A N 1
ATOM 1436 C CA . ASP A 1 191 ? -11.647 2.036 2.290 1.00 94.06 191 ASP A CA 1
ATOM 1437 C C . ASP A 1 191 ? -11.460 0.832 3.220 1.00 94.06 191 ASP A C 1
ATOM 1439 O O . ASP A 1 191 ? -12.129 0.752 4.251 1.00 94.06 191 ASP A O 1
ATOM 1443 N N . ASN A 1 192 ? -10.459 -0.020 2.966 1.00 93.56 192 ASN A N 1
ATOM 1444 C CA . ASN A 1 192 ? -10.092 -1.105 3.877 1.00 93.56 192 ASN A CA 1
ATOM 1445 C C . ASN A 1 192 ? -9.664 -0.579 5.257 1.00 93.56 192 ASN A C 1
ATOM 1447 O O . ASN A 1 192 ? -10.086 -1.109 6.285 1.00 93.56 192 ASN A O 1
ATOM 1451 N N . HIS A 1 193 ? -8.866 0.493 5.301 1.00 92.19 193 HIS A N 1
ATOM 1452 C CA . HIS A 1 193 ? -8.455 1.119 6.557 1.00 92.19 193 HIS A CA 1
ATOM 1453 C C . HIS A 1 193 ? -9.659 1.657 7.349 1.00 92.19 193 HIS A C 1
ATOM 1455 O O . HIS A 1 193 ? -9.762 1.420 8.554 1.00 92.19 193 HIS A O 1
ATOM 1461 N N . ARG A 1 194 ? -10.610 2.315 6.672 1.00 92.31 194 ARG A N 1
ATOM 1462 C CA . ARG A 1 194 ? -11.855 2.804 7.290 1.00 92.31 194 ARG A CA 1
ATOM 1463 C C . ARG A 1 194 ? -12.722 1.668 7.821 1.00 92.31 194 ARG A C 1
ATOM 1465 O O . ARG A 1 194 ? -13.203 1.758 8.946 1.00 92.31 194 ARG A O 1
ATOM 1472 N N . GLN A 1 195 ? -12.885 0.594 7.049 1.00 93.50 195 GLN A N 1
ATOM 1473 C CA . GLN A 1 195 ? -13.638 -0.589 7.474 1.00 93.50 195 GLN A CA 1
ATOM 1474 C C . GLN A 1 195 ? -13.022 -1.227 8.720 1.00 93.50 195 GLN A C 1
ATOM 1476 O O . GLN A 1 195 ? -13.737 -1.506 9.678 1.00 93.50 195 GLN A O 1
ATOM 1481 N N . ARG A 1 196 ? -11.692 -1.386 8.761 1.00 91.38 196 ARG A N 1
ATOM 1482 C CA . ARG A 1 196 ? -10.990 -1.903 9.948 1.00 91.38 196 ARG A CA 1
ATOM 1483 C C . ARG A 1 196 ? -11.236 -1.038 11.180 1.00 91.38 196 ARG A C 1
ATOM 1485 O O . ARG A 1 196 ? -11.485 -1.572 12.256 1.00 91.38 196 ARG A O 1
ATOM 1492 N N . GLN A 1 197 ? -11.195 0.286 11.028 1.00 90.12 197 GLN A N 1
ATOM 1493 C CA . GLN A 1 197 ? -11.491 1.203 12.128 1.00 90.12 197 GLN A CA 1
ATOM 1494 C C . GLN A 1 197 ? -12.956 1.122 12.574 1.00 90.12 197 GLN A C 1
ATOM 1496 O O . GLN A 1 197 ? -13.218 1.162 13.773 1.00 90.12 197 GLN A O 1
ATOM 1501 N N . ALA A 1 198 ? -13.903 0.984 11.643 1.00 91.00 198 ALA A N 1
ATOM 1502 C CA . ALA A 1 198 ? -15.322 0.835 11.962 1.00 91.00 198 ALA A CA 1
ATOM 1503 C C . ALA A 1 198 ? -15.601 -0.471 12.723 1.00 91.00 198 ALA A C 1
ATOM 1505 O O . ALA A 1 198 ? -16.218 -0.430 13.784 1.00 91.00 198 ALA A O 1
ATOM 1506 N N . ILE A 1 199 ? -15.064 -1.600 12.246 1.00 93.62 199 ILE A N 1
ATOM 1507 C CA . ILE A 1 199 ? -15.175 -2.903 12.920 1.00 93.62 199 ILE A CA 1
ATOM 1508 C C . ILE A 1 199 ? -14.554 -2.833 14.319 1.00 93.62 199 ILE A C 1
ATOM 1510 O O . ILE A 1 199 ? -15.162 -3.280 15.287 1.00 93.62 199 ILE A O 1
ATOM 1514 N N . ALA A 1 200 ? -13.373 -2.219 14.453 1.00 90.25 200 ALA A N 1
ATOM 1515 C CA . ALA A 1 200 ? -12.725 -2.057 15.752 1.00 90.25 200 ALA A CA 1
ATOM 1516 C C . ALA A 1 200 ? -13.559 -1.204 16.725 1.00 90.25 200 ALA A C 1
ATOM 1518 O O . ALA A 1 200 ? -13.566 -1.486 17.920 1.00 90.25 200 ALA A O 1
ATOM 1519 N N . ARG A 1 201 ? -14.276 -0.181 16.240 1.00 90.31 201 ARG A N 1
ATOM 1520 C CA . ARG A 1 201 ? -15.200 0.618 17.065 1.00 90.31 201 ARG A CA 1
ATOM 1521 C C . ARG A 1 201 ? -16.428 -0.187 17.482 1.00 90.31 201 ARG A C 1
ATOM 1523 O O . ARG A 1 201 ? -16.728 -0.227 18.667 1.00 90.31 201 ARG A O 1
ATOM 1530 N N . GLN A 1 202 ? -17.070 -0.881 16.546 1.00 93.50 202 GLN A N 1
ATOM 1531 C CA . GLN A 1 202 ? -18.232 -1.728 16.837 1.00 93.50 202 GLN A CA 1
ATOM 1532 C C . GLN A 1 202 ? -17.895 -2.838 17.835 1.00 93.50 202 GLN A C 1
ATOM 1534 O O . GLN A 1 202 ? -18.663 -3.090 18.756 1.00 93.50 202 GLN A O 1
ATOM 1539 N N . ALA A 1 203 ? -16.720 -3.460 17.707 1.00 92.31 203 ALA A N 1
ATOM 1540 C CA . ALA A 1 203 ? -16.249 -4.454 18.665 1.00 92.31 203 ALA A CA 1
ATOM 1541 C C . ALA A 1 203 ? -16.096 -3.869 20.083 1.00 92.31 203 ALA A C 1
ATOM 1543 O O . ALA A 1 203 ? -16.432 -4.542 21.053 1.00 92.31 203 ALA A O 1
ATOM 1544 N N . ARG A 1 204 ? -15.640 -2.611 20.214 1.00 89.25 204 ARG A N 1
ATOM 1545 C CA . ARG A 1 204 ? -15.548 -1.914 21.512 1.00 89.25 204 ARG A CA 1
ATOM 1546 C C . ARG A 1 204 ? -16.921 -1.607 22.093 1.00 89.25 204 ARG A C 1
ATOM 1548 O O . ARG A 1 204 ? -17.142 -1.849 23.272 1.00 89.25 204 ARG A O 1
ATOM 1555 N N . GLU A 1 205 ? -17.829 -1.084 21.276 1.00 93.00 205 GLU A N 1
ATOM 1556 C CA . GLU A 1 205 ? -19.199 -0.781 21.703 1.00 93.00 205 GLU A CA 1
ATOM 1557 C C . GLU A 1 205 ? -19.926 -2.049 22.151 1.00 93.00 205 GLU A C 1
ATOM 1559 O O . GLU A 1 205 ? -20.562 -2.051 23.201 1.00 93.00 205 GLU A O 1
ATOM 1564 N N . LEU A 1 206 ? -19.763 -3.148 21.409 1.00 95.44 206 LEU A N 1
ATOM 1565 C CA . LEU A 1 206 ? -20.317 -4.447 21.770 1.00 95.44 206 LEU A CA 1
ATOM 1566 C C . LEU A 1 206 ? -19.709 -4.985 23.070 1.00 95.44 206 LEU A C 1
ATOM 1568 O O . LEU A 1 206 ? -20.450 -5.469 23.922 1.00 95.44 206 LEU A O 1
ATOM 1572 N N . ALA A 1 207 ? -18.388 -4.885 23.245 1.00 93.38 207 ALA A N 1
ATOM 1573 C CA . ALA A 1 207 ? -17.723 -5.307 24.476 1.00 93.38 207 ALA A CA 1
ATOM 1574 C C . ALA A 1 207 ? -18.214 -4.503 25.692 1.00 93.38 207 ALA A C 1
ATOM 1576 O O . ALA A 1 207 ? -18.594 -5.096 26.697 1.00 93.38 207 ALA A O 1
ATOM 1577 N N . ALA A 1 208 ? -18.302 -3.176 25.572 1.00 93.06 208 ALA A N 1
ATOM 1578 C CA . ALA A 1 208 ? -18.799 -2.307 26.639 1.00 93.06 208 ALA A CA 1
ATOM 1579 C C . ALA A 1 208 ? -20.289 -2.548 26.946 1.00 93.06 208 ALA A C 1
ATOM 1581 O O . ALA A 1 208 ? -20.698 -2.560 28.107 1.00 93.06 208 ALA A O 1
ATOM 1582 N N . ALA A 1 209 ? -21.116 -2.764 25.918 1.00 93.44 209 ALA A N 1
ATOM 1583 C CA . ALA A 1 209 ? -22.524 -3.106 26.097 1.00 93.44 209 ALA A CA 1
ATOM 1584 C C . ALA A 1 209 ? -22.691 -4.466 26.789 1.00 93.44 209 ALA A C 1
ATOM 1586 O O . ALA A 1 209 ? -23.541 -4.598 27.672 1.00 93.44 209 ALA A O 1
ATOM 1587 N N . ARG A 1 210 ? -21.861 -5.453 26.429 1.00 91.75 210 ARG A N 1
ATOM 1588 C CA . ARG A 1 210 ? -21.844 -6.773 27.064 1.00 91.75 210 ARG A CA 1
ATOM 1589 C C . ARG A 1 210 ? -21.430 -6.686 28.529 1.00 91.75 210 ARG A C 1
ATOM 1591 O O . ARG A 1 210 ? -22.153 -7.204 29.368 1.00 91.75 210 ARG A O 1
ATOM 1598 N N . GLU A 1 211 ? -20.345 -5.982 28.842 1.00 92.19 211 GLU A N 1
ATOM 1599 C CA . GLU A 1 211 ? -19.884 -5.775 30.222 1.00 92.19 211 GLU A CA 1
ATOM 1600 C C . GLU A 1 211 ? -20.964 -5.093 31.074 1.00 92.19 211 GLU A C 1
ATOM 1602 O O . GLU A 1 211 ? -21.287 -5.550 32.170 1.00 92.19 211 GLU A O 1
ATOM 1607 N N . LYS A 1 212 ? -21.607 -4.047 30.540 1.00 91.94 212 LYS A N 1
ATOM 1608 C CA . LYS A 1 212 ? -22.723 -3.378 31.218 1.00 91.94 212 LYS A CA 1
ATOM 1609 C C . LYS A 1 212 ? -23.912 -4.318 31.433 1.00 91.94 212 LYS A C 1
ATOM 1611 O O . LYS A 1 212 ? -24.529 -4.278 32.494 1.00 91.94 212 LYS A O 1
ATOM 1616 N N . SER A 1 213 ? -24.246 -5.141 30.440 1.00 90.50 213 SER A N 1
ATOM 1617 C CA . SER A 1 213 ? -25.320 -6.132 30.550 1.00 90.50 213 SER A CA 1
ATOM 1618 C C . SER A 1 213 ? -25.004 -7.194 31.605 1.00 90.50 213 SER A C 1
ATOM 1620 O O . SER A 1 213 ? -25.891 -7.560 32.371 1.00 90.50 213 SER A O 1
ATOM 1622 N N . GLU A 1 214 ? -23.761 -7.674 31.666 1.00 87.75 214 GLU A N 1
ATOM 1623 C CA . GLU A 1 214 ? -23.308 -8.655 32.658 1.00 87.75 214 GLU A CA 1
ATOM 1624 C C . GLU A 1 214 ? -23.336 -8.065 34.075 1.00 87.75 214 GLU A C 1
ATOM 1626 O O . GLU A 1 214 ? -23.888 -8.688 34.980 1.00 87.75 214 GLU A O 1
ATOM 1631 N N . ALA A 1 215 ? -22.846 -6.835 34.259 1.00 88.25 215 ALA A N 1
ATOM 1632 C CA . ALA A 1 215 ? -22.896 -6.142 35.547 1.00 88.25 215 ALA A CA 1
ATOM 1633 C C . ALA A 1 215 ? -24.337 -5.904 36.032 1.00 88.25 215 ALA A C 1
ATOM 1635 O O . ALA A 1 21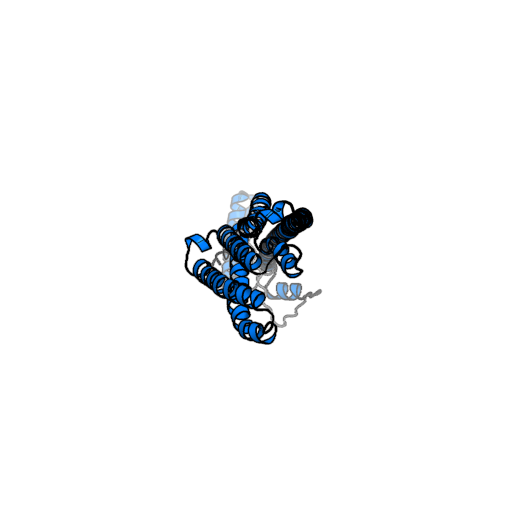5 ? -24.640 -6.085 37.208 1.00 88.25 215 ALA A O 1
ATOM 1636 N N . LEU A 1 216 ? -25.250 -5.524 35.130 1.00 89.06 216 LEU A N 1
ATOM 1637 C CA . LEU A 1 216 ? -26.664 -5.351 35.471 1.00 89.06 216 LEU A CA 1
ATOM 1638 C C . LEU A 1 216 ? -27.345 -6.678 35.822 1.00 89.06 216 LEU A C 1
ATOM 1640 O O . LEU A 1 216 ? -28.140 -6.708 36.757 1.00 89.06 216 LEU A O 1
ATOM 1644 N N . LEU A 1 217 ? -27.034 -7.761 35.103 1.00 87.31 217 LEU A N 1
ATOM 1645 C CA . LEU A 1 217 ? -27.592 -9.084 35.383 1.00 87.31 217 LEU A CA 1
ATOM 1646 C C . LEU A 1 217 ? -27.197 -9.563 36.787 1.00 87.31 217 LEU A C 1
ATOM 1648 O O . LEU A 1 217 ? -28.058 -10.018 37.535 1.00 87.31 217 LEU A O 1
ATOM 1652 N N . LEU A 1 218 ? -25.925 -9.394 37.157 1.00 83.75 218 LEU A N 1
ATOM 1653 C CA . LEU A 1 218 ? -25.395 -9.772 38.474 1.00 83.75 218 LEU A CA 1
ATOM 1654 C C . LEU A 1 218 ? -25.870 -8.860 39.617 1.00 83.75 218 LEU A C 1
ATOM 1656 O O . LEU A 1 218 ? -25.872 -9.276 40.769 1.00 83.75 218 LEU A O 1
ATOM 1660 N N . ASN A 1 219 ? -26.311 -7.634 39.319 1.00 80.56 219 ASN A N 1
ATOM 1661 C CA . ASN A 1 219 ? -26.959 -6.768 40.312 1.00 80.56 219 ASN A CA 1
ATOM 1662 C C . ASN A 1 219 ? -28.399 -7.196 40.642 1.00 80.56 219 ASN A C 1
ATOM 1664 O O . ASN A 1 219 ? -28.952 -6.731 41.637 1.00 80.56 219 ASN A O 1
ATOM 1668 N N . ILE A 1 220 ? -29.033 -8.015 39.795 1.00 83.88 220 ILE A N 1
ATOM 1669 C CA . ILE A 1 220 ? -30.430 -8.448 39.960 1.00 83.88 220 ILE A CA 1
ATOM 1670 C C . ILE A 1 220 ? -30.507 -9.909 40.402 1.00 83.88 220 ILE A C 1
ATOM 1672 O O . ILE A 1 220 ? -31.361 -10.253 41.218 1.00 83.88 220 ILE A O 1
ATOM 1676 N N . LEU A 1 221 ? -29.653 -10.767 39.840 1.00 82.31 221 LEU A N 1
ATOM 1677 C CA . LEU A 1 221 ? -29.669 -12.205 40.069 1.00 82.31 221 LEU A CA 1
ATOM 1678 C C . LEU A 1 221 ? -28.374 -12.680 40.741 1.00 82.31 221 LEU A C 1
ATOM 1680 O O . LEU A 1 221 ? -27.297 -12.180 40.410 1.00 82.31 221 LEU A O 1
ATOM 1684 N N . PRO A 1 222 ? -28.456 -13.701 41.610 1.00 80.94 222 PRO A N 1
ATOM 1685 C CA . PRO A 1 222 ? -27.286 -14.407 42.121 1.00 80.94 222 PRO A CA 1
ATOM 1686 C C . PRO A 1 222 ? -26.431 -14.977 40.986 1.00 80.94 222 PRO A C 1
ATOM 1688 O O . PRO A 1 222 ? -26.953 -15.371 39.939 1.00 80.94 222 PRO A O 1
ATOM 1691 N N . HIS A 1 223 ? -25.119 -15.083 41.213 1.00 80.88 223 HIS A N 1
ATOM 1692 C CA . HIS A 1 223 ? -24.161 -15.582 40.218 1.00 80.88 223 HIS A CA 1
ATOM 1693 C C . HIS A 1 223 ? -24.563 -16.941 39.620 1.00 80.88 223 HIS A C 1
ATOM 1695 O O . HIS A 1 223 ? -24.558 -17.099 38.401 1.00 80.88 223 HIS A O 1
ATOM 1701 N N . SER A 1 224 ? -24.968 -17.894 40.464 1.00 82.19 224 SER A N 1
ATOM 1702 C CA . SER A 1 224 ? -25.365 -19.248 40.053 1.00 82.19 224 SER A CA 1
ATOM 1703 C C . SER A 1 224 ? -26.563 -19.250 39.100 1.00 82.19 224 SER A C 1
ATOM 1705 O O . SER A 1 224 ? -26.549 -19.948 38.088 1.00 82.19 224 SER A O 1
ATOM 1707 N N . VAL A 1 225 ? -27.582 -18.441 39.394 1.00 84.06 225 VAL A N 1
ATOM 1708 C CA . VAL A 1 225 ? -28.792 -18.3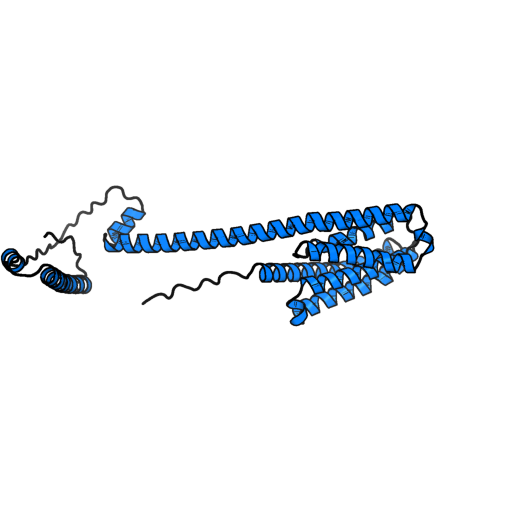05 38.571 1.00 84.06 225 VAL A CA 1
ATOM 1709 C C . VAL A 1 225 ? -28.472 -17.566 37.271 1.00 84.06 225 VAL A C 1
ATOM 1711 O O . VAL A 1 225 ? -28.941 -17.963 36.205 1.00 84.06 225 VAL A O 1
ATOM 1714 N N . ALA A 1 226 ? -27.651 -16.514 37.335 1.00 85.88 226 ALA A N 1
ATOM 1715 C CA . ALA A 1 226 ? -27.249 -15.736 36.166 1.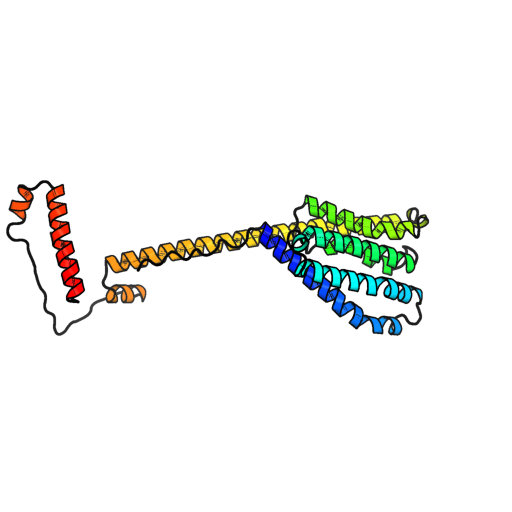00 85.88 226 ALA A CA 1
ATOM 1716 C C . ALA A 1 226 ? -26.471 -16.578 35.142 1.00 85.88 226 ALA A C 1
ATOM 1718 O O . ALA A 1 226 ? -26.700 -16.428 33.941 1.00 85.88 226 ALA A O 1
ATOM 1719 N N . ASP A 1 227 ? -25.576 -17.460 35.591 1.00 85.69 227 ASP A N 1
ATOM 1720 C CA . ASP A 1 227 ? -24.798 -18.324 34.697 1.00 85.69 227 ASP A CA 1
ATOM 1721 C C . ASP A 1 227 ? -25.669 -19.417 34.060 1.00 85.69 227 ASP A C 1
ATOM 1723 O O . ASP A 1 227 ? -25.637 -19.580 32.841 1.00 85.69 227 ASP A O 1
ATOM 1727 N N . GLN A 1 228 ? -26.560 -20.054 34.830 1.00 86.00 228 GLN A N 1
ATOM 1728 C CA . GLN A 1 228 ? -27.547 -20.995 34.278 1.00 86.00 228 GLN A CA 1
ATOM 1729 C C . GLN A 1 228 ? -28.450 -20.340 33.217 1.00 86.00 228 GLN A C 1
ATOM 1731 O O . GLN A 1 228 ? -28.743 -20.940 32.180 1.00 86.00 228 GLN A O 1
ATOM 1736 N N . LEU A 1 229 ? -28.870 -19.090 33.441 1.00 85.62 229 LEU A N 1
ATOM 1737 C CA . LEU A 1 229 ? -29.697 -18.353 32.484 1.00 85.62 229 LEU A CA 1
ATOM 1738 C C . LEU A 1 229 ? -28.932 -18.051 31.181 1.00 85.62 229 LEU A C 1
ATOM 1740 O O . LEU A 1 229 ? -29.511 -18.134 30.096 1.00 85.62 229 LEU A O 1
ATOM 1744 N N . LYS A 1 230 ? -27.632 -17.727 31.267 1.00 83.94 230 LYS A N 1
ATOM 1745 C CA . LYS A 1 230 ? -26.760 -17.517 30.092 1.00 83.94 230 LYS A CA 1
ATOM 1746 C C . LYS A 1 230 ? -26.562 -18.802 29.287 1.00 83.94 230 LYS A C 1
ATOM 1748 O O . LYS A 1 230 ? -26.499 -18.727 28.061 1.00 83.94 230 LYS A O 1
ATOM 1753 N N . ASP A 1 231 ? -26.517 -19.949 29.960 1.00 86.88 231 ASP A N 1
ATOM 1754 C CA . ASP A 1 231 ? -26.400 -21.272 29.333 1.00 86.88 231 ASP A CA 1
ATOM 1755 C C . ASP A 1 231 ? -27.719 -21.759 28.699 1.00 86.88 231 ASP A C 1
ATOM 1757 O O . ASP A 1 231 ? -27.771 -22.825 28.083 1.00 86.88 231 ASP A O 1
ATOM 1761 N N . GLY A 1 232 ? -28.785 -20.955 28.786 1.00 85.12 232 GLY A N 1
ATOM 1762 C CA . GLY A 1 232 ? -30.067 -21.219 28.137 1.00 85.12 232 GLY A CA 1
ATOM 1763 C C . GLY A 1 232 ? -31.034 -22.053 28.975 1.00 85.12 232 GLY A C 1
ATOM 1764 O O . GLY A 1 232 ? -31.982 -22.613 28.418 1.00 85.12 232 GLY A O 1
ATOM 1765 N N . ALA A 1 233 ? -30.833 -22.146 30.295 1.00 84.56 233 ALA A N 1
ATOM 1766 C CA . ALA A 1 233 ? -31.782 -22.814 31.178 1.00 84.56 233 ALA A CA 1
ATOM 1767 C C . ALA A 1 233 ? -33.154 -22.113 31.129 1.00 84.56 233 ALA A C 1
ATOM 1769 O O . ALA A 1 233 ? -33.297 -20.947 31.493 1.00 84.56 233 ALA A O 1
ATOM 1770 N N . LEU A 1 234 ? -34.182 -22.839 30.678 1.00 77.38 234 LEU A N 1
ATOM 1771 C CA . LEU A 1 234 ? -35.565 -22.344 30.600 1.00 77.38 234 LEU A CA 1
ATOM 1772 C C . LEU A 1 234 ? -36.317 -22.463 31.932 1.00 77.38 234 LEU A C 1
ATOM 1774 O O . LEU A 1 234 ? -37.365 -21.849 32.121 1.00 77.38 234 LEU A O 1
ATOM 1778 N N . THR A 1 235 ? -35.827 -23.293 32.847 1.00 79.38 235 THR A N 1
ATOM 1779 C CA . THR A 1 235 ? -36.429 -23.518 34.160 1.00 79.38 235 THR A CA 1
ATOM 1780 C C . THR A 1 235 ? -35.305 -23.687 35.165 1.00 79.38 235 THR A C 1
ATOM 1782 O O . THR A 1 235 ? -34.519 -24.621 35.050 1.00 79.38 235 THR A O 1
ATOM 1785 N N . ILE A 1 236 ? -35.233 -22.764 36.122 1.00 80.44 236 ILE A N 1
ATOM 1786 C CA . ILE A 1 236 ? -34.270 -22.787 37.222 1.00 80.44 236 ILE A CA 1
ATOM 1787 C C . ILE A 1 236 ? -35.086 -23.046 38.486 1.00 80.44 236 ILE A C 1
ATOM 1789 O O . ILE A 1 236 ? -35.863 -22.190 38.913 1.00 80.44 236 ILE A O 1
ATOM 1793 N N . ALA A 1 237 ? -34.988 -24.262 39.012 1.00 79.88 237 ALA A N 1
ATOM 1794 C CA . ALA A 1 237 ? -35.723 -24.708 40.188 1.00 79.88 237 ALA A CA 1
ATOM 1795 C C . ALA A 1 237 ? -34.855 -25.703 40.961 1.00 79.88 237 ALA A C 1
ATOM 1797 O O . ALA A 1 237 ? -34.869 -26.901 40.681 1.00 79.88 237 ALA A O 1
ATOM 1798 N N . ASP A 1 238 ? -34.100 -25.176 41.921 1.00 78.88 238 ASP A N 1
ATOM 1799 C CA . ASP A 1 238 ? -33.230 -25.968 42.781 1.00 78.88 238 ASP A CA 1
ATOM 1800 C C . ASP A 1 238 ? -33.978 -26.382 44.055 1.00 78.88 238 ASP A C 1
ATOM 1802 O O . ASP A 1 238 ? -34.698 -25.587 44.669 1.00 78.88 238 ASP A O 1
ATOM 1806 N N . ALA A 1 239 ? -33.821 -27.648 44.443 1.00 81.00 239 ALA A N 1
ATOM 1807 C CA . ALA A 1 239 ? -34.294 -28.166 45.720 1.00 81.00 239 ALA A CA 1
ATOM 1808 C C . ALA A 1 239 ? -33.140 -28.144 46.726 1.00 81.00 239 ALA A C 1
ATOM 1810 O O . ALA A 1 239 ? -32.031 -28.576 46.414 1.00 81.00 239 ALA A O 1
ATOM 1811 N N . TYR A 1 240 ? -33.414 -27.657 47.932 1.00 82.31 240 TYR A N 1
ATOM 1812 C CA . TYR A 1 240 ? -32.448 -27.613 49.022 1.00 82.31 240 TYR A CA 1
ATOM 1813 C C . TYR A 1 240 ? -32.986 -28.430 50.195 1.00 82.31 240 TYR A C 1
ATOM 1815 O O . TYR A 1 240 ? -34.079 -28.145 50.686 1.00 82.31 240 TYR A O 1
ATOM 1823 N N . ASP A 1 241 ? -32.219 -29.431 50.631 1.00 86.19 241 ASP A N 1
ATOM 1824 C CA . ASP A 1 241 ? -32.635 -30.354 51.695 1.00 86.19 241 ASP A CA 1
ATOM 1825 C C . ASP A 1 241 ? -32.616 -29.696 53.087 1.00 86.19 241 ASP A C 1
ATOM 1827 O O . ASP A 1 241 ? -33.484 -29.978 53.908 1.00 86.19 241 ASP A O 1
ATOM 1831 N N . ASP A 1 242 ? -31.676 -28.773 53.330 1.00 89.50 242 ASP A N 1
ATOM 1832 C CA . ASP A 1 242 ? -31.519 -28.044 54.595 1.00 89.50 242 ASP A CA 1
ATOM 1833 C C . ASP A 1 242 ? -31.338 -26.537 54.346 1.00 89.50 242 ASP A C 1
ATOM 1835 O O . ASP A 1 242 ? -30.304 -26.090 53.845 1.00 89.50 242 ASP A O 1
ATOM 1839 N N . VAL A 1 243 ? -32.340 -25.732 54.725 1.00 88.00 243 VAL A N 1
ATOM 1840 C CA . VAL A 1 243 ? -32.314 -24.262 54.602 1.00 88.00 243 VAL A CA 1
ATOM 1841 C C . VAL A 1 243 ? -32.839 -23.605 55.874 1.00 88.00 243 VAL A C 1
ATOM 1843 O O . VAL A 1 243 ? -33.847 -24.019 56.439 1.00 88.00 243 VAL A O 1
ATOM 1846 N N . SER A 1 244 ? -32.184 -22.522 56.297 1.00 88.94 244 SER A N 1
ATOM 1847 C CA . SER A 1 244 ? -32.684 -21.612 57.333 1.00 88.94 244 SER A CA 1
ATOM 1848 C C . SER A 1 244 ? -33.025 -20.258 56.714 1.00 88.94 244 SER A C 1
ATOM 1850 O O . SER A 1 244 ? -32.185 -19.652 56.053 1.00 88.94 244 SER A O 1
ATOM 1852 N N . VAL A 1 245 ? -34.248 -19.771 56.937 1.00 89.06 245 VAL A N 1
ATOM 1853 C CA . VAL A 1 245 ? -34.733 -18.488 56.400 1.00 89.06 245 VAL A CA 1
ATOM 1854 C C . VAL A 1 245 ? -34.920 -17.491 57.541 1.00 89.06 245 VAL A C 1
ATOM 1856 O O . VAL A 1 245 ? -35.626 -17.777 58.507 1.00 89.06 245 VAL A O 1
ATOM 1859 N N . LEU A 1 246 ? -34.312 -16.308 57.419 1.00 87.44 246 LEU A N 1
ATOM 1860 C CA . LEU A 1 246 ? -34.460 -15.208 58.371 1.00 87.44 246 LEU A CA 1
ATOM 1861 C C . LEU A 1 246 ? -35.409 -14.143 57.809 1.00 87.44 246 LEU A C 1
ATOM 1863 O O . LEU A 1 246 ? -35.129 -13.541 56.774 1.00 87.44 246 LEU A O 1
ATOM 1867 N N . PHE A 1 247 ? -36.496 -13.872 58.529 1.00 87.44 247 PHE A N 1
ATOM 1868 C CA . PHE A 1 247 ? -37.378 -12.737 58.266 1.00 87.44 247 PHE A CA 1
ATOM 1869 C C . PHE A 1 247 ? -37.037 -11.588 59.215 1.00 87.44 247 PHE A C 1
ATOM 1871 O O . PHE A 1 247 ? -36.901 -11.793 60.421 1.00 87.44 247 PHE A O 1
ATOM 1878 N N . VAL A 1 248 ? -36.904 -10.381 58.666 1.00 85.19 248 VAL A N 1
ATOM 1879 C CA . VAL A 1 248 ? -36.625 -9.153 59.420 1.00 85.19 248 VAL A CA 1
ATOM 1880 C C . VAL A 1 248 ? -37.643 -8.103 59.002 1.00 85.19 248 VAL A C 1
ATOM 1882 O O . VAL A 1 248 ? -37.849 -7.894 57.809 1.00 85.19 248 VAL A O 1
ATOM 1885 N N . ASP A 1 249 ? -38.259 -7.450 59.981 1.00 87.38 249 ASP A N 1
ATOM 1886 C CA . ASP A 1 249 ? -39.236 -6.381 59.779 1.00 87.38 249 ASP A CA 1
ATOM 1887 C C . ASP A 1 249 ? -38.926 -5.193 60.704 1.00 87.38 249 ASP A C 1
ATOM 1889 O O . ASP A 1 249 ? -38.337 -5.361 61.780 1.00 87.38 249 ASP A O 1
ATOM 1893 N N . ILE A 1 250 ? -39.301 -3.984 60.283 1.00 86.75 250 ILE A N 1
ATOM 1894 C CA . ILE A 1 250 ? -39.144 -2.758 61.068 1.00 86.75 250 ILE A CA 1
ATOM 1895 C C . ILE A 1 250 ? -40.428 -2.535 61.869 1.00 86.75 250 ILE A C 1
ATOM 1897 O O . ILE A 1 250 ? -41.451 -2.087 61.353 1.00 86.75 250 ILE A O 1
ATOM 1901 N N . CYS A 1 251 ? -40.359 -2.800 63.172 1.00 88.69 251 CYS A N 1
ATOM 1902 C CA . CYS A 1 251 ? -41.495 -2.596 64.064 1.00 88.69 251 CYS A CA 1
ATOM 1903 C C . CYS A 1 251 ? -41.950 -1.126 64.064 1.00 88.69 251 CYS A C 1
ATOM 1905 O O . CYS A 1 251 ? -41.144 -0.213 64.251 1.00 88.69 251 CYS A O 1
ATOM 1907 N N . GLY A 1 252 ? -43.252 -0.899 63.871 1.00 86.81 252 GLY A N 1
ATOM 1908 C CA . GLY A 1 252 ? -43.844 0.440 63.894 1.00 86.81 252 GLY A CA 1
ATOM 1909 C C . GLY A 1 252 ? -43.517 1.309 62.676 1.00 86.81 252 GLY A C 1
ATOM 1910 O O . GLY A 1 252 ? -43.717 2.521 62.741 1.00 86.81 252 GLY A O 1
ATOM 1911 N N . PHE A 1 253 ? -43.041 0.720 61.571 1.00 87.06 253 PHE A N 1
ATOM 1912 C CA . PHE A 1 253 ? -42.648 1.458 60.368 1.00 87.06 253 PHE A CA 1
ATOM 1913 C C . PHE A 1 253 ? -43.721 2.433 59.864 1.00 87.06 253 PHE A C 1
ATOM 1915 O O . PHE A 1 253 ? -43.392 3.578 59.567 1.00 87.06 253 PHE A O 1
ATOM 1922 N N . THR A 1 254 ? -44.995 2.025 59.831 1.00 86.19 254 THR A N 1
ATOM 1923 C CA . THR A 1 254 ? -46.101 2.861 59.333 1.00 86.19 254 THR A CA 1
ATOM 1924 C C . THR A 1 254 ? -46.202 4.197 60.068 1.00 86.19 254 THR A C 1
ATOM 1926 O O . THR A 1 254 ? -46.255 5.236 59.422 1.00 86.19 254 THR A O 1
ATOM 1929 N N . GLY A 1 255 ? -46.139 4.194 61.403 1.00 87.06 255 GLY A N 1
ATOM 1930 C CA . GLY A 1 255 ? -46.219 5.435 62.182 1.00 87.06 255 GLY A CA 1
ATOM 1931 C C . GLY A 1 255 ? -44.996 6.330 61.975 1.00 87.06 255 GLY A C 1
ATOM 1932 O O . GLY A 1 255 ? -45.116 7.540 61.829 1.00 87.06 255 GLY A O 1
ATOM 1933 N N . ILE A 1 256 ? -43.806 5.730 61.867 1.00 84.31 256 ILE A N 1
ATOM 1934 C CA . ILE A 1 256 ? -42.574 6.477 61.571 1.00 84.31 256 ILE A CA 1
ATOM 1935 C C . ILE A 1 256 ? -42.649 7.098 60.165 1.00 84.31 256 ILE A C 1
ATOM 1937 O O . ILE A 1 256 ? -42.162 8.210 59.956 1.00 84.31 256 ILE A O 1
ATOM 1941 N N . ALA A 1 257 ? -43.245 6.395 59.200 1.00 87.75 257 ALA A N 1
ATOM 1942 C CA . ALA A 1 257 ? -43.402 6.853 57.824 1.00 87.75 257 ALA A CA 1
ATOM 1943 C C . ALA A 1 257 ? -44.407 7.999 57.677 1.00 87.75 257 ALA A C 1
ATOM 1945 O O . ALA A 1 257 ? -44.151 8.908 56.889 1.00 87.75 257 ALA A O 1
ATOM 1946 N N . GLU A 1 258 ? -45.494 7.991 58.449 1.00 89.81 258 GLU A N 1
ATOM 1947 C CA . GLU A 1 258 ? -46.499 9.063 58.451 1.00 89.81 258 GLU A CA 1
ATOM 1948 C C . GLU A 1 258 ? -45.928 10.398 58.958 1.00 89.81 258 GLU A C 1
ATOM 1950 O O . GLU A 1 258 ? -46.221 11.450 58.387 1.00 89.81 258 GLU A O 1
ATOM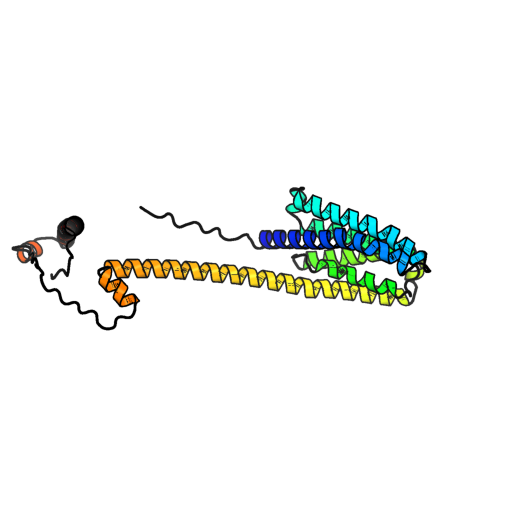 1955 N N . ASP A 1 259 ? -45.049 10.356 59.963 1.00 88.56 259 ASP A N 1
ATOM 1956 C CA . ASP A 1 259 ? -44.495 11.554 60.610 1.00 88.56 259 ASP A CA 1
ATOM 1957 C C . ASP A 1 259 ? -43.152 12.035 60.015 1.00 88.56 259 ASP A C 1
ATOM 1959 O O . ASP A 1 259 ? -42.615 13.074 60.419 1.00 88.56 259 ASP A O 1
ATOM 1963 N N . THR A 1 260 ? -42.576 11.305 59.049 1.00 88.69 260 THR A N 1
ATOM 1964 C CA . THR A 1 260 ? -41.245 11.604 58.492 1.00 88.69 260 THR A CA 1
ATOM 1965 C C . THR A 1 260 ? -41.324 12.107 57.047 1.00 88.69 260 THR A C 1
ATOM 1967 O O . THR A 1 260 ? -41.893 11.436 56.190 1.00 88.69 260 THR A O 1
ATOM 1970 N N . PRO A 1 261 ? -40.660 13.232 56.705 1.00 93.25 261 PRO A N 1
ATOM 1971 C CA . PRO A 1 261 ? -40.566 13.688 55.322 1.00 93.25 261 PRO A CA 1
ATOM 1972 C C . PRO A 1 261 ? -39.991 12.604 54.388 1.00 93.25 261 PRO A C 1
ATOM 1974 O O . PRO A 1 261 ? -38.982 11.985 54.750 1.00 93.25 261 PRO A O 1
ATOM 1977 N N . PRO A 1 262 ? -40.538 12.417 53.169 1.00 90.81 262 PRO A N 1
ATOM 1978 C CA . PRO A 1 262 ? -40.156 11.322 52.271 1.00 90.81 262 PRO A CA 1
ATOM 1979 C C . PRO A 1 262 ? -38.647 11.207 52.020 1.00 90.81 262 PRO A C 1
ATOM 1981 O O . PRO A 1 262 ? -38.079 10.122 52.077 1.00 90.81 262 PRO A O 1
ATOM 1984 N N . GLU A 1 263 ? -37.964 12.334 51.824 1.00 91.62 263 GLU A N 1
ATOM 1985 C CA . GLU A 1 263 ? -36.513 12.388 51.601 1.00 91.62 263 GLU A CA 1
ATOM 1986 C C . GLU A 1 263 ? -35.720 11.815 52.787 1.00 91.62 263 GLU A C 1
ATOM 1988 O O . GLU A 1 263 ? -34.756 11.066 52.609 1.00 91.62 263 GLU A O 1
ATOM 1993 N N . ARG A 1 264 ? -36.144 12.135 54.019 1.00 90.31 264 ARG A N 1
ATOM 1994 C CA . ARG A 1 264 ? -35.513 11.628 55.246 1.00 90.31 264 ARG A CA 1
ATOM 1995 C C . ARG A 1 264 ? -35.819 10.152 55.459 1.00 90.31 264 ARG A C 1
ATOM 1997 O O . ARG A 1 264 ? -34.934 9.431 55.920 1.00 90.31 264 ARG A O 1
ATOM 2004 N N . MET A 1 265 ? -37.023 9.712 55.098 1.00 91.62 265 MET A N 1
ATOM 2005 C CA . MET A 1 265 ? -37.410 8.305 55.165 1.00 91.62 265 MET A CA 1
ATOM 2006 C C . MET A 1 265 ? -36.563 7.455 54.213 1.00 91.62 265 MET A C 1
ATOM 2008 O O . MET A 1 265 ? -35.938 6.487 54.640 1.00 91.62 265 MET A O 1
ATOM 2012 N N . VAL A 1 266 ? -36.434 7.872 52.951 1.00 90.94 266 VAL A N 1
ATOM 2013 C CA . VAL A 1 266 ? -35.586 7.182 51.965 1.00 90.94 266 VAL A CA 1
ATOM 2014 C C . VAL A 1 266 ? -34.126 7.140 52.426 1.00 90.94 266 VAL A C 1
ATOM 2016 O O . VAL A 1 266 ? -33.479 6.097 52.340 1.00 90.94 266 VAL A O 1
ATOM 2019 N N . ALA A 1 267 ? -33.600 8.232 52.989 1.00 90.69 267 ALA A N 1
ATOM 2020 C CA . ALA A 1 267 ? -32.238 8.258 53.524 1.00 90.69 267 ALA A CA 1
ATOM 2021 C C . ALA A 1 267 ? -32.042 7.355 54.762 1.00 90.69 267 ALA A C 1
ATOM 2023 O O . ALA A 1 267 ? -30.941 6.843 54.992 1.00 90.69 267 ALA A O 1
ATOM 2024 N N . LEU A 1 268 ? -33.075 7.171 55.592 1.00 89.75 268 LEU A N 1
ATOM 2025 C CA . LEU A 1 268 ? -33.055 6.213 56.700 1.00 89.75 268 LEU A CA 1
ATOM 2026 C C . LEU A 1 268 ? -33.033 4.776 56.167 1.00 89.75 268 LEU A C 1
ATOM 2028 O O . LEU A 1 268 ? -32.141 4.015 56.541 1.00 89.75 268 LEU A O 1
ATOM 2032 N N . LEU A 1 269 ? -33.947 4.444 55.253 1.00 91.12 269 LEU A N 1
ATOM 2033 C CA . LEU A 1 269 ? -34.037 3.120 54.635 1.00 91.12 269 LEU A CA 1
ATOM 2034 C C . LEU A 1 269 ? -32.738 2.741 53.922 1.00 91.12 269 LEU A C 1
ATOM 2036 O O . LEU A 1 269 ? -32.202 1.666 54.177 1.00 91.12 269 LEU A O 1
ATOM 2040 N N . ASN A 1 270 ? -32.162 3.644 53.122 1.00 91.06 270 ASN A N 1
ATOM 2041 C CA . ASN A 1 270 ? -30.879 3.394 52.461 1.00 91.06 270 ASN A CA 1
ATOM 2042 C C . ASN A 1 270 ? -29.764 3.061 53.457 1.00 91.06 270 ASN A C 1
ATOM 2044 O O . ASN A 1 270 ? -28.969 2.162 53.195 1.00 91.06 270 ASN A O 1
ATOM 2048 N N . ARG A 1 271 ? -29.697 3.747 54.608 1.00 91.69 271 ARG A N 1
ATOM 2049 C CA . ARG A 1 271 ? -28.689 3.448 55.640 1.00 91.69 271 ARG A CA 1
ATOM 2050 C C . ARG A 1 271 ? -28.901 2.077 56.268 1.00 91.69 271 ARG A C 1
ATOM 2052 O O . ARG A 1 271 ? -27.931 1.341 56.427 1.00 91.69 271 ARG A O 1
ATOM 2059 N N . VAL A 1 272 ? -30.145 1.740 56.605 1.00 90.81 272 VAL A N 1
ATOM 2060 C CA . VAL A 1 272 ? -30.490 0.444 57.203 1.00 90.81 272 VAL A CA 1
ATOM 2061 C C . VAL A 1 272 ? -30.189 -0.692 56.225 1.00 90.81 272 VAL A C 1
ATOM 2063 O O . VAL A 1 272 ? -29.456 -1.615 56.574 1.00 90.81 272 VAL A O 1
ATOM 2066 N N . PHE A 1 273 ? -30.670 -0.600 54.983 1.00 90.44 273 PHE A N 1
ATOM 2067 C CA . PHE A 1 273 ? -30.453 -1.643 53.980 1.00 90.44 273 PHE A CA 1
ATOM 2068 C C . PHE A 1 273 ? -28.989 -1.774 53.566 1.00 90.44 273 PHE A C 1
ATOM 2070 O O . PHE A 1 273 ? -28.506 -2.895 53.496 1.00 90.44 273 PHE A O 1
ATOM 2077 N N . SER A 1 274 ? -28.243 -0.673 53.417 1.00 90.12 274 SER A N 1
ATOM 2078 C CA . SER A 1 274 ? -26.799 -0.755 53.131 1.00 90.12 274 SER A CA 1
ATOM 2079 C C . SER A 1 274 ? -26.027 -1.452 54.259 1.00 90.12 274 SER A C 1
ATOM 2081 O O . SER A 1 274 ? -25.076 -2.190 54.004 1.00 90.12 274 SER A O 1
ATOM 2083 N N . ALA A 1 275 ? -26.426 -1.238 55.521 1.00 90.94 275 ALA A N 1
ATOM 2084 C CA . ALA A 1 275 ? -25.811 -1.914 56.661 1.00 90.94 275 ALA A CA 1
ATOM 2085 C C . ALA A 1 275 ? -26.122 -3.420 56.672 1.00 90.94 275 ALA A C 1
ATOM 2087 O O . ALA A 1 275 ? -25.226 -4.222 56.948 1.00 90.94 275 ALA A O 1
ATOM 2088 N N . PHE A 1 276 ? -27.359 -3.805 56.341 1.00 90.44 276 PHE A N 1
ATOM 2089 C CA . PHE A 1 276 ? -27.730 -5.208 56.156 1.00 90.44 276 PHE A CA 1
ATOM 2090 C C . PHE A 1 276 ? -26.990 -5.846 54.982 1.00 90.44 276 PHE A C 1
ATOM 2092 O O . PHE A 1 276 ? -26.441 -6.927 55.158 1.00 90.44 276 PHE A O 1
ATOM 2099 N N . ASP A 1 277 ? -26.896 -5.176 53.834 1.00 88.38 277 ASP A N 1
ATOM 2100 C CA . ASP A 1 277 ? -26.193 -5.692 52.654 1.00 88.38 277 ASP A CA 1
ATOM 2101 C C . ASP A 1 277 ? -24.716 -5.986 52.979 1.00 88.38 277 ASP A C 1
ATOM 2103 O O . ASP A 1 277 ? -24.213 -7.069 52.681 1.00 88.38 277 ASP A O 1
ATOM 2107 N N . GLY A 1 278 ? -24.048 -5.101 53.728 1.00 89.56 278 GLY A N 1
ATOM 2108 C CA . GLY A 1 278 ? -22.686 -5.358 54.210 1.00 89.56 278 GLY A CA 1
ATOM 2109 C C . GLY A 1 278 ? -22.577 -6.470 55.269 1.00 89.56 278 GLY A C 1
ATOM 2110 O O . GLY A 1 278 ? -21.503 -7.041 55.463 1.00 89.56 278 GLY A O 1
ATOM 2111 N N . LEU A 1 279 ? -23.643 -6.788 56.011 1.00 90.50 279 LEU A N 1
ATOM 2112 C CA . LEU A 1 279 ? -23.675 -7.958 56.905 1.00 90.50 279 LEU A CA 1
ATOM 2113 C C . LEU A 1 279 ? -23.887 -9.256 56.122 1.00 90.50 279 LEU A C 1
ATOM 2115 O O . LEU A 1 279 ? -23.205 -10.236 56.408 1.00 90.50 279 LEU A O 1
ATOM 2119 N N . VAL A 1 280 ? -24.781 -9.236 55.134 1.00 89.56 280 VAL A N 1
ATOM 2120 C CA . VAL A 1 280 ? -25.072 -10.350 54.222 1.00 89.56 280 VAL A CA 1
ATOM 2121 C C . VAL A 1 280 ? -23.793 -10.794 53.512 1.00 89.56 280 VAL A C 1
ATOM 2123 O O . VAL A 1 280 ? -23.424 -11.964 53.598 1.00 89.56 280 VAL A O 1
ATOM 2126 N N . GLU A 1 281 ? -23.053 -9.845 52.930 1.00 86.75 281 GLU A N 1
ATOM 2127 C CA . GLU A 1 281 ? -21.788 -10.118 52.237 1.00 86.75 281 GLU A CA 1
ATOM 2128 C C . GLU A 1 281 ? -20.729 -10.730 53.173 1.00 86.75 281 GLU A C 1
ATOM 2130 O O . GLU A 1 281 ? -20.067 -11.703 52.820 1.00 86.75 281 GLU A O 1
ATOM 2135 N N . ARG A 1 282 ? -20.603 -10.222 54.409 1.00 90.88 282 ARG A N 1
ATOM 2136 C CA . ARG A 1 282 ? -19.641 -10.746 55.400 1.00 90.88 282 ARG A CA 1
ATOM 2137 C C . ARG A 1 282 ? -20.016 -12.115 55.959 1.00 90.88 282 ARG A C 1
ATOM 2139 O O . ARG A 1 282 ? -19.125 -12.875 56.327 1.00 90.88 282 ARG A O 1
ATOM 2146 N N . ALA A 1 283 ? -21.308 -12.399 56.082 1.00 89.94 283 ALA A N 1
ATOM 2147 C CA . ALA A 1 283 ? -21.806 -13.668 56.598 1.00 89.94 283 ALA A CA 1
ATOM 2148 C C . ALA A 1 283 ? -21.919 -14.749 55.509 1.00 89.94 283 ALA A C 1
ATOM 2150 O O . ALA A 1 283 ? -22.172 -15.903 55.845 1.00 89.94 283 ALA A O 1
ATOM 2151 N N . GLY A 1 284 ? -21.736 -14.395 54.230 1.00 86.38 284 GLY A N 1
ATOM 2152 C CA . GLY A 1 284 ? -21.883 -15.324 53.107 1.00 86.38 284 GLY A CA 1
ATOM 2153 C C . GLY A 1 284 ? -23.306 -15.870 52.958 1.00 86.38 284 GLY A C 1
ATOM 2154 O O . GLY A 1 284 ? -23.484 -16.977 52.460 1.00 86.38 284 GLY A O 1
ATOM 2155 N N . VAL A 1 285 ? -24.309 -15.128 53.437 1.00 86.62 285 VAL A N 1
ATOM 2156 C CA . VAL A 1 285 ? -25.729 -15.489 53.314 1.00 86.62 285 VAL A CA 1
ATOM 2157 C C . VAL A 1 285 ? -26.337 -14.799 52.100 1.00 86.62 285 VAL A C 1
ATOM 2159 O O . VAL A 1 285 ? -25.833 -13.772 51.654 1.00 86.62 285 VAL A O 1
ATOM 2162 N N . GLU A 1 286 ? -27.430 -15.339 51.568 1.00 81.62 286 GLU A N 1
ATOM 2163 C CA . GLU A 1 286 ? -28.056 -14.805 50.359 1.00 81.62 286 GLU A CA 1
ATOM 2164 C C . GLU A 1 286 ? -29.312 -13.985 50.674 1.00 81.62 286 GLU A C 1
ATOM 2166 O O . GLU A 1 286 ? -30.208 -14.420 51.401 1.00 81.62 286 GLU A O 1
ATOM 2171 N N . LYS A 1 287 ? -29.385 -12.770 50.123 1.00 84.06 287 LYS A N 1
ATOM 2172 C CA . LYS A 1 287 ? -30.556 -11.896 50.244 1.00 84.06 287 LYS A CA 1
ATOM 2173 C C . LYS A 1 287 ? -31.571 -12.258 49.160 1.00 84.06 287 LYS A C 1
ATOM 2175 O O . LYS A 1 287 ? -31.290 -12.087 47.982 1.00 84.06 287 LYS A O 1
ATOM 2180 N N . ILE A 1 288 ? -32.769 -12.692 49.561 1.00 81.38 288 ILE A N 1
ATOM 2181 C CA . ILE A 1 288 ? -33.810 -13.144 48.619 1.00 81.38 288 ILE A CA 1
ATOM 2182 C C . ILE A 1 288 ? -34.584 -11.965 48.015 1.00 81.38 288 ILE A C 1
ATOM 2184 O O . ILE A 1 288 ? -34.576 -11.756 46.808 1.00 81.38 288 ILE A O 1
ATOM 2188 N N . LYS A 1 289 ? -35.309 -11.206 48.842 1.00 78.25 289 LYS A N 1
ATOM 2189 C CA . LYS A 1 289 ? -36.076 -10.030 48.410 1.00 78.25 289 LYS A CA 1
ATOM 2190 C C . LYS A 1 289 ? -36.468 -9.170 49.601 1.00 78.25 289 LYS A C 1
ATOM 2192 O O . LYS A 1 289 ? -36.634 -9.676 50.708 1.00 78.25 289 LYS A O 1
ATOM 2197 N N . THR A 1 290 ? -36.676 -7.887 49.351 1.00 78.25 290 THR A N 1
ATOM 2198 C CA . THR A 1 290 ? -37.357 -6.972 50.271 1.00 78.25 290 THR A CA 1
ATOM 2199 C C . THR A 1 290 ? -38.829 -6.862 49.879 1.00 78.25 290 THR A C 1
ATOM 2201 O O . THR A 1 290 ? -39.159 -6.897 48.693 1.00 78.25 290 THR A O 1
ATOM 2204 N N . ILE A 1 291 ? -39.717 -6.745 50.865 1.00 72.81 291 ILE A N 1
ATOM 2205 C CA . ILE A 1 291 ? -41.152 -6.508 50.670 1.00 72.81 291 ILE A CA 1
ATOM 2206 C C . ILE A 1 291 ? -41.500 -5.265 51.491 1.00 72.81 291 ILE A C 1
ATOM 2208 O O . ILE A 1 291 ? -41.215 -5.256 52.686 1.00 72.81 291 ILE A O 1
ATOM 2212 N N . GLY A 1 292 ? -42.072 -4.237 50.860 1.00 68.44 292 GLY A N 1
ATOM 2213 C CA . GLY A 1 292 ? -42.387 -2.955 51.501 1.00 68.44 292 GLY A CA 1
ATOM 2214 C C . GLY A 1 292 ? -42.311 -1.789 50.534 1.00 68.44 292 GLY A C 1
ATOM 2215 O O . GLY A 1 292 ? -41.365 -1.786 49.715 1.00 68.44 292 GLY A O 1
#

Sequence (292 aa):
MSAEPAVVDAGPSFAAYCDSLTSRFAQVLAWLFVVLTPLLWPTDALLFAGEPAVIDFFDYWRPRIIALGVLTIVSLRWIAPLARVPAYFTGAVVAVGAAICGAALGRLGPLGESFFACGFLLPLMTLPLLVGPRLRVALSLAIAVAYALPYFLIYPEYLRSVFAASALVFLLFAAAASVVVGHALFALVRDNHRQRQAIARQARELAAAREKSEALLLNILPHSVADQLKDGALTIADAYDDVSVLFVDICGFTGIAEDTPPERMVALLNRVFSAFDGLVERAGVEKIKTIG

Secondary structure (DSSP, 8-state):
----------PPPHHHHHHHHHHHHHHHHHHHHHHHHHHHHHHHHHHSTT-HHHHHHHHHHHHHHHHHHHHHHHHHHH-HHHHTSHHHHHHHHHHHHHHHHHHHHHHH--TTSGGGGGGGGGGGGGTT----HHHHHHHHHHHHHHHHHHHHHH-GGGGGSHHHHHHHHHHHHHHHHHHHHHHHHHHHHHHHHHHHHHHHHHHHHHHHHHHHHHHHHHHHS-HHHHHHHHTT-S------SS--------TTHHHHHHHS-HHHHHHHHHHHHHHHHHHHHHHTPPP-----